Protein AF-A0A7C5RZE5-F1 (afdb_monomer_lite)

pLDDT: mean 77.93, std 23.86, range [26.34, 98.62]

Structure (mmCIF, N/CA/C/O backbone):
data_AF-A0A7C5RZE5-F1
#
_entry.id   AF-A0A7C5RZE5-F1
#
loop_
_atom_site.group_PDB
_atom_site.id
_atom_site.type_symbol
_atom_site.label_atom_id
_atom_site.label_alt_id
_atom_site.label_comp_id
_atom_site.label_asym_id
_atom_site.label_entity_id
_atom_site.label_seq_id
_atom_site.pdbx_PDB_ins_code
_atom_site.Cartn_x
_atom_site.Cartn_y
_atom_site.Cartn_z
_atom_site.occupancy
_atom_site.B_iso_or_equiv
_atom_site.auth_seq_id
_atom_site.auth_comp_id
_atom_site.auth_asym_id
_atom_site.auth_atom_id
_atom_site.pdbx_PDB_model_num
ATOM 1 N N . MET A 1 1 ? -7.191 10.776 -22.676 1.00 37.78 1 MET A N 1
ATOM 2 C CA . MET A 1 1 ? -5.975 11.539 -23.036 1.00 37.78 1 MET A CA 1
ATOM 3 C C . MET A 1 1 ? -5.416 12.148 -21.761 1.00 37.78 1 MET A C 1
ATOM 5 O O . MET A 1 1 ? -6.182 12.740 -21.012 1.00 37.78 1 MET A O 1
ATOM 9 N N . MET A 1 2 ? -4.138 11.907 -21.465 1.00 41.72 2 MET A N 1
ATOM 10 C CA . MET A 1 2 ? -3.468 12.334 -20.233 1.00 41.72 2 MET A CA 1
ATOM 11 C C . MET A 1 2 ? -3.381 13.870 -20.208 1.00 41.72 2 MET A C 1
ATOM 13 O O . MET A 1 2 ? -2.538 14.454 -20.881 1.00 41.72 2 MET A O 1
ATOM 17 N N . GLN A 1 3 ? -4.272 14.540 -19.478 1.00 49.62 3 GLN A N 1
ATOM 18 C CA . GLN A 1 3 ? -4.093 15.951 -19.133 1.00 49.62 3 GLN A CA 1
ATOM 19 C C . GLN A 1 3 ? -3.103 16.015 -17.965 1.00 49.62 3 GLN A C 1
ATOM 21 O O . GLN A 1 3 ? -3.497 16.114 -16.807 1.00 49.62 3 GLN A O 1
ATOM 26 N N . SER A 1 4 ? -1.818 15.831 -18.260 1.00 56.84 4 SER A N 1
ATOM 27 C CA . SER A 1 4 ? -0.734 16.030 -17.298 1.00 56.84 4 SER A CA 1
ATOM 28 C C . SER A 1 4 ? -0.085 17.387 -17.534 1.00 56.84 4 SER A C 1
ATOM 30 O O . SER A 1 4 ? 0.132 17.777 -18.683 1.00 56.84 4 SER A O 1
ATOM 32 N N . VAL A 1 5 ? 0.267 18.074 -16.450 1.00 69.81 5 VAL A N 1
ATOM 33 C CA . VAL A 1 5 ? 1.071 19.301 -16.476 1.00 69.81 5 VAL A CA 1
ATOM 34 C C . VAL A 1 5 ? 2.402 19.010 -17.206 1.00 69.81 5 VAL A C 1
ATOM 36 O O . VAL A 1 5 ? 2.979 17.938 -16.994 1.00 69.81 5 VAL A O 1
ATOM 39 N N . PRO A 1 6 ? 2.904 19.902 -18.085 1.00 74.12 6 PRO A N 1
ATOM 40 C CA . PRO A 1 6 ? 4.117 19.667 -18.885 1.00 74.12 6 PRO A CA 1
ATOM 41 C C . PRO A 1 6 ? 5.363 19.324 -18.052 1.00 74.12 6 PRO A C 1
ATOM 43 O O . PRO A 1 6 ? 6.232 18.587 -18.522 1.00 74.12 6 PRO A O 1
ATOM 46 N N . GLU A 1 7 ? 5.422 19.788 -16.803 1.00 79.19 7 GLU A N 1
ATOM 47 C CA . GLU A 1 7 ? 6.477 19.455 -15.838 1.00 79.19 7 GLU A CA 1
ATOM 48 C C . GLU A 1 7 ? 6.556 17.945 -15.579 1.00 79.19 7 GLU A C 1
ATOM 50 O O . GLU A 1 7 ? 7.616 17.344 -15.727 1.00 79.19 7 GLU A O 1
ATOM 55 N N . VAL A 1 8 ? 5.417 17.308 -15.296 1.00 76.75 8 VAL A N 1
ATOM 56 C CA . VAL A 1 8 ? 5.323 15.869 -14.998 1.00 76.75 8 VAL A CA 1
ATOM 57 C C . VAL A 1 8 ? 5.779 15.047 -16.192 1.00 76.75 8 VAL A C 1
ATOM 59 O O . VAL A 1 8 ? 6.564 14.113 -16.045 1.00 76.75 8 VAL A O 1
ATOM 62 N N . LYS A 1 9 ? 5.319 15.420 -17.391 1.00 79.25 9 LYS A N 1
ATOM 63 C CA . LYS A 1 9 ? 5.705 14.748 -18.633 1.00 79.25 9 LYS A CA 1
ATOM 64 C C . LYS A 1 9 ? 7.219 14.822 -18.847 1.00 79.25 9 LYS A C 1
ATOM 66 O O . LYS A 1 9 ? 7.843 13.802 -19.119 1.00 79.25 9 LYS A O 1
ATOM 71 N N . THR A 1 10 ? 7.803 16.004 -18.662 1.00 81.00 10 THR A N 1
ATOM 72 C CA . THR A 1 10 ? 9.245 16.227 -18.837 1.00 81.00 10 THR A CA 1
ATOM 73 C C . THR A 1 10 ? 10.063 15.412 -17.836 1.00 81.00 10 THR A C 1
ATOM 75 O O . THR A 1 10 ? 11.048 14.776 -18.208 1.00 81.00 10 THR A O 1
ATOM 78 N N . THR A 1 11 ? 9.641 15.374 -16.570 1.00 77.25 11 THR A N 1
ATOM 79 C CA . THR A 1 11 ? 10.319 14.588 -15.533 1.00 77.25 11 THR A CA 1
ATOM 80 C C . THR A 1 11 ? 10.228 13.088 -15.804 1.00 77.25 11 THR A C 1
ATOM 82 O O . THR A 1 11 ? 11.241 12.397 -15.717 1.00 77.25 11 THR A O 1
ATOM 85 N N . VAL A 1 12 ? 9.054 12.583 -16.196 1.00 79.81 12 VAL A N 1
ATOM 86 C CA . VAL A 1 12 ? 8.863 11.167 -16.549 1.00 79.81 12 VAL A CA 1
ATOM 87 C C . VAL A 1 12 ? 9.727 10.778 -17.752 1.00 79.81 12 VAL A C 1
ATOM 89 O O . VAL A 1 12 ? 10.398 9.750 -17.713 1.00 79.81 12 VAL A O 1
ATOM 92 N N . GLU A 1 13 ? 9.786 11.611 -18.794 1.00 76.94 13 GLU A N 1
ATOM 93 C CA . GLU A 1 13 ? 10.660 11.377 -19.953 1.00 76.94 13 GLU A CA 1
ATOM 94 C C . GLU A 1 13 ? 12.148 11.376 -19.576 1.00 76.94 13 GLU A C 1
ATOM 96 O O . GLU A 1 13 ? 12.916 10.561 -20.094 1.00 76.94 13 GLU A O 1
ATOM 101 N N . GLY A 1 14 ? 12.557 12.262 -18.663 1.00 76.00 14 GLY A N 1
ATOM 102 C CA . GLY A 1 14 ? 13.914 12.297 -18.123 1.00 76.00 14 GLY A CA 1
ATOM 103 C C . GLY A 1 14 ? 14.277 11.012 -17.379 1.00 76.00 14 GLY A C 1
ATOM 104 O O . GLY A 1 14 ? 15.349 10.456 -17.615 1.00 76.00 14 GLY A O 1
ATOM 105 N N . ILE A 1 15 ? 13.363 10.501 -16.546 1.00 77.94 15 ILE A N 1
ATOM 106 C CA . ILE A 1 15 ? 13.566 9.246 -15.816 1.00 77.94 15 ILE A CA 1
ATOM 107 C C . ILE A 1 15 ? 13.681 8.085 -16.802 1.00 77.94 15 ILE A C 1
ATOM 109 O O . ILE A 1 15 ? 14.654 7.345 -16.721 1.00 77.94 15 ILE A O 1
ATOM 113 N N . ILE A 1 16 ? 12.772 7.983 -17.783 1.00 76.00 16 ILE A N 1
ATOM 114 C CA . ILE A 1 16 ? 12.748 6.879 -18.758 1.00 76.00 16 ILE A CA 1
ATOM 115 C C . ILE A 1 16 ? 14.036 6.804 -19.589 1.00 76.00 16 ILE A C 1
ATOM 117 O O . ILE A 1 16 ? 14.561 5.716 -19.827 1.00 76.00 16 ILE A O 1
ATOM 121 N N . LYS A 1 17 ? 14.589 7.949 -20.002 1.00 73.62 17 LYS A N 1
ATOM 122 C CA . LYS A 1 17 ? 15.844 7.998 -20.772 1.00 73.62 17 LYS A CA 1
ATOM 123 C C . LYS A 1 17 ? 17.068 7.535 -19.973 1.00 73.62 17 LYS A C 1
ATOM 125 O O . LYS A 1 17 ? 18.040 7.094 -20.580 1.00 73.62 17 LYS A O 1
ATOM 130 N N . GLY A 1 18 ? 17.027 7.630 -18.643 1.00 65.06 18 GLY A N 1
ATOM 131 C CA . GLY A 1 18 ? 18.121 7.244 -17.748 1.00 65.06 18 GLY A CA 1
ATOM 132 C C . GLY A 1 18 ? 18.061 5.803 -17.229 1.00 65.06 18 GLY A C 1
ATOM 133 O O . GLY A 1 18 ? 18.898 5.428 -16.410 1.00 65.06 18 GLY A O 1
ATOM 134 N N . MET A 1 19 ? 17.078 4.999 -17.648 1.00 74.31 19 MET A N 1
ATOM 135 C CA . MET A 1 19 ? 16.822 3.691 -17.033 1.00 74.31 19 MET A CA 1
ATOM 136 C C . MET A 1 19 ? 17.754 2.588 -17.519 1.00 74.31 19 MET A C 1
ATOM 138 O O . MET A 1 19 ? 18.284 2.604 -18.633 1.00 74.31 19 MET A O 1
ATOM 142 N N . LYS A 1 20 ? 17.900 1.567 -16.672 1.00 75.25 20 LYS A N 1
ATOM 143 C CA . LYS A 1 20 ? 18.648 0.358 -17.002 1.00 75.25 20 LYS A CA 1
ATOM 144 C C . LYS A 1 20 ? 17.873 -0.475 -18.024 1.00 75.25 20 LYS A C 1
ATOM 146 O O . LYS A 1 20 ? 16.766 -0.946 -17.760 1.00 75.25 20 LYS A O 1
ATOM 151 N N . ARG A 1 21 ? 18.494 -0.688 -19.185 1.00 77.88 21 ARG A N 1
ATOM 152 C CA . ARG A 1 21 ? 18.097 -1.741 -20.126 1.00 77.88 21 ARG A CA 1
ATOM 153 C C . ARG A 1 21 ? 18.454 -3.087 -19.502 1.00 77.88 21 ARG A C 1
ATOM 155 O O . ARG A 1 21 ? 19.614 -3.300 -19.162 1.00 77.88 21 ARG A O 1
ATOM 162 N N . ILE A 1 22 ? 17.452 -3.939 -19.309 1.00 83.06 22 ILE A N 1
ATOM 163 C CA . ILE A 1 22 ? 17.621 -5.284 -18.751 1.00 83.06 22 ILE A CA 1
ATOM 164 C C . ILE A 1 22 ? 18.170 -6.211 -19.826 1.00 83.06 22 ILE A C 1
ATOM 166 O O . ILE A 1 22 ? 19.114 -6.951 -19.579 1.00 83.06 22 ILE A O 1
ATOM 170 N N . ASP A 1 23 ? 17.568 -6.162 -21.011 1.00 79.50 23 ASP A N 1
ATOM 171 C CA . ASP A 1 23 ? 17.911 -7.062 -22.100 1.00 79.50 23 ASP A CA 1
ATOM 172 C C . ASP A 1 23 ? 17.638 -6.400 -23.449 1.00 79.50 23 ASP A C 1
ATOM 174 O O . ASP A 1 23 ? 16.845 -5.457 -23.569 1.00 79.50 23 ASP A O 1
ATOM 178 N N . THR A 1 24 ? 18.331 -6.862 -24.479 1.00 86.06 24 THR A N 1
ATOM 179 C CA . THR A 1 24 ? 18.081 -6.460 -25.857 1.00 86.06 24 THR A CA 1
ATOM 180 C C . THR A 1 24 ? 18.212 -7.672 -26.761 1.00 86.06 24 THR A C 1
ATOM 182 O O . THR A 1 24 ? 19.295 -8.237 -26.907 1.00 86.06 24 THR A O 1
ATOM 185 N N . LYS A 1 25 ? 17.107 -8.044 -27.402 1.00 90.31 25 LYS A N 1
ATOM 186 C CA . LYS A 1 25 ? 17.026 -9.191 -28.296 1.00 90.31 25 LYS A CA 1
ATOM 187 C C . LYS A 1 25 ? 16.936 -8.714 -29.736 1.00 90.31 25 LYS A C 1
ATOM 189 O O . LYS A 1 25 ? 16.008 -8.002 -30.101 1.00 90.31 25 LYS A O 1
ATOM 194 N N . TYR A 1 26 ? 17.902 -9.131 -30.543 1.00 88.44 26 TYR A N 1
ATOM 195 C CA . TYR A 1 26 ? 17.950 -8.842 -31.972 1.00 88.44 26 TYR A CA 1
ATOM 196 C C . TYR A 1 26 ? 17.412 -10.036 -32.756 1.00 88.44 26 TYR A C 1
ATOM 198 O O . TYR A 1 26 ? 17.738 -11.187 -32.458 1.00 88.44 26 TYR A O 1
ATOM 206 N N . TYR A 1 27 ? 16.597 -9.756 -33.761 1.00 91.44 27 TYR A N 1
ATOM 207 C CA . TYR A 1 27 ? 15.983 -10.742 -34.633 1.00 91.44 27 TYR A CA 1
ATOM 208 C C . TYR A 1 27 ? 16.663 -10.745 -36.006 1.00 91.44 27 TYR A C 1
ATOM 210 O O . TYR A 1 27 ? 17.233 -9.749 -36.454 1.00 91.44 27 TYR A O 1
ATOM 218 N N . SER A 1 28 ? 16.628 -11.894 -36.680 1.00 84.75 28 SER A N 1
ATOM 219 C CA . SER A 1 28 ? 17.290 -12.108 -37.977 1.00 84.75 28 SER A CA 1
ATOM 220 C C . SER A 1 28 ? 16.676 -11.291 -39.119 1.00 84.75 28 SER A C 1
ATOM 222 O O . SER A 1 28 ? 17.316 -11.099 -40.148 1.00 84.75 28 SER A O 1
ATOM 224 N N . ASP A 1 29 ? 15.447 -10.816 -38.935 1.00 91.81 29 ASP A N 1
ATOM 225 C CA . ASP A 1 29 ? 14.717 -9.917 -39.833 1.00 91.81 29 ASP A CA 1
ATOM 226 C C . ASP A 1 29 ? 15.050 -8.429 -39.598 1.00 91.81 29 ASP A C 1
ATOM 228 O O . ASP A 1 29 ? 14.489 -7.556 -40.258 1.00 91.81 29 ASP A O 1
ATOM 232 N N . GLY A 1 30 ? 15.969 -8.131 -38.672 1.00 87.88 30 GLY A N 1
ATOM 233 C CA . GLY A 1 30 ? 16.340 -6.772 -38.286 1.00 87.88 30 GLY A CA 1
ATOM 234 C C . GLY A 1 30 ? 15.459 -6.165 -37.190 1.00 87.88 30 GLY A C 1
ATOM 235 O O . GLY A 1 30 ? 15.695 -5.019 -36.804 1.00 87.88 30 GLY A O 1
ATOM 236 N N . GLY A 1 31 ? 14.477 -6.900 -36.658 1.00 89.25 31 GLY A N 1
ATOM 237 C CA . GLY A 1 31 ? 13.709 -6.480 -35.487 1.00 89.25 31 GLY A CA 1
ATOM 238 C C . GLY A 1 31 ? 14.565 -6.428 -34.217 1.00 89.25 31 GLY A C 1
ATOM 239 O O . GLY A 1 31 ? 15.534 -7.176 -34.073 1.00 89.25 31 GLY A O 1
ATOM 240 N N . VAL A 1 32 ? 14.196 -5.571 -33.261 1.00 87.81 32 VAL A N 1
ATOM 241 C CA . VAL A 1 32 ? 14.869 -5.473 -31.954 1.00 87.81 32 VAL A CA 1
ATOM 242 C C . VAL A 1 32 ? 13.839 -5.294 -30.841 1.00 87.81 32 VAL A C 1
ATOM 244 O O . VAL A 1 32 ? 13.083 -4.325 -30.866 1.00 87.81 32 VAL A O 1
ATOM 247 N N . ASP A 1 33 ? 13.863 -6.172 -29.838 1.00 87.81 33 ASP A N 1
ATOM 248 C CA . ASP A 1 33 ? 13.153 -5.983 -28.570 1.00 87.81 33 ASP A CA 1
ATOM 249 C C . ASP A 1 33 ? 14.112 -5.430 -27.517 1.00 87.81 33 ASP A C 1
ATOM 251 O O . ASP A 1 33 ? 15.194 -5.974 -27.303 1.00 87.81 33 ASP A O 1
ATOM 255 N N . VAL A 1 34 ? 13.703 -4.375 -26.813 1.00 85.75 34 VAL A N 1
ATOM 256 C CA . VAL A 1 34 ? 14.446 -3.815 -25.677 1.00 85.75 34 VAL A CA 1
ATOM 257 C C . VAL A 1 34 ? 13.585 -3.944 -24.428 1.00 85.75 34 VAL A C 1
ATOM 259 O O . VAL A 1 34 ? 12.514 -3.344 -24.345 1.00 85.75 34 VAL A O 1
ATOM 262 N N . ILE A 1 35 ? 14.066 -4.691 -23.437 1.00 84.31 35 ILE A N 1
ATOM 263 C CA . ILE A 1 35 ? 13.413 -4.818 -22.132 1.00 84.31 35 ILE A CA 1
ATOM 264 C C . ILE A 1 35 ? 14.022 -3.776 -21.197 1.00 84.31 35 ILE A C 1
ATOM 266 O O . ILE A 1 35 ? 15.238 -3.733 -21.004 1.00 84.31 35 ILE A O 1
ATOM 270 N N . VAL A 1 36 ? 13.184 -2.930 -20.602 1.00 85.75 36 VAL A N 1
ATOM 271 C CA . VAL A 1 36 ? 13.616 -1.859 -19.696 1.00 85.75 36 VAL A CA 1
ATOM 272 C C . VAL A 1 36 ? 12.924 -2.019 -18.350 1.00 85.75 36 VAL A C 1
ATOM 274 O O . VAL A 1 36 ? 11.728 -2.300 -18.302 1.00 85.75 36 VAL A O 1
ATOM 277 N N . GLN A 1 37 ? 13.669 -1.819 -17.263 1.00 82.81 37 GLN A N 1
ATOM 278 C CA . GLN A 1 37 ? 13.099 -1.745 -15.919 1.00 82.81 37 GLN A CA 1
ATOM 279 C C . GLN A 1 37 ? 12.873 -0.292 -15.526 1.00 82.81 37 GLN A C 1
ATOM 281 O O . GLN A 1 37 ? 13.768 0.536 -15.696 1.00 82.81 37 GLN A O 1
ATOM 286 N N . VAL A 1 38 ? 11.711 -0.005 -14.945 1.00 82.50 38 VAL A N 1
ATOM 287 C CA . VAL A 1 38 ? 11.413 1.290 -14.328 1.00 82.50 38 VAL A CA 1
ATOM 288 C C . VAL A 1 38 ? 11.192 1.070 -12.845 1.00 82.50 38 VAL A C 1
ATOM 290 O O . VAL A 1 38 ? 10.261 0.360 -12.465 1.00 82.50 38 VAL A O 1
ATOM 293 N N . ASP A 1 39 ? 12.002 1.713 -12.015 1.00 82.88 39 ASP A N 1
ATOM 294 C CA . ASP A 1 39 ? 11.733 1.756 -10.585 1.00 82.88 39 ASP A CA 1
ATOM 295 C C . ASP A 1 39 ? 10.682 2.843 -10.330 1.00 82.88 39 ASP A C 1
ATOM 297 O O . ASP A 1 39 ? 10.873 4.019 -10.646 1.00 82.88 39 ASP A O 1
ATOM 301 N N . LEU A 1 40 ? 9.531 2.435 -9.794 1.00 85.50 40 LEU A N 1
ATOM 302 C CA . LEU A 1 40 ? 8.440 3.355 -9.458 1.00 85.50 40 LEU A CA 1
ATOM 303 C C . LEU A 1 40 ? 8.713 4.121 -8.153 1.00 85.50 40 LEU A C 1
ATOM 305 O O . LEU A 1 40 ? 8.012 5.076 -7.839 1.00 85.50 40 LEU A O 1
ATOM 309 N N . GLU A 1 41 ? 9.734 3.728 -7.397 1.00 84.94 41 GLU A N 1
ATOM 310 C CA . GLU A 1 41 ? 10.143 4.372 -6.150 1.00 84.94 41 GLU A CA 1
ATOM 311 C C . GLU A 1 41 ? 10.944 5.672 -6.387 1.00 84.94 41 GLU A C 1
ATOM 313 O O . GLU A 1 41 ? 11.393 5.989 -7.492 1.00 84.94 41 GLU A O 1
ATOM 318 N N . GLY A 1 42 ? 11.111 6.472 -5.332 1.00 86.12 42 GLY A N 1
ATOM 319 C CA . GLY A 1 42 ? 11.971 7.662 -5.338 1.00 86.12 42 GLY A CA 1
ATOM 320 C C . GLY A 1 42 ? 11.517 8.780 -6.290 1.00 86.12 42 GLY A C 1
ATOM 321 O O . GLY A 1 42 ? 10.496 9.437 -6.085 1.00 86.12 42 GLY A O 1
ATOM 322 N N . MET A 1 43 ? 12.302 9.071 -7.334 1.00 81.88 43 MET A N 1
ATOM 323 C CA . MET A 1 43 ? 12.041 10.229 -8.209 1.00 81.88 43 MET A CA 1
ATOM 324 C C . MET A 1 43 ? 10.681 10.145 -8.922 1.00 81.88 43 MET A C 1
ATOM 326 O O . MET A 1 43 ? 9.999 11.164 -9.053 1.00 81.88 43 MET A O 1
ATOM 330 N N . MET A 1 44 ? 10.249 8.944 -9.326 1.00 83.06 44 MET A N 1
ATOM 331 C CA . MET A 1 44 ? 8.915 8.742 -9.907 1.00 83.06 44 MET A CA 1
ATOM 332 C C . MET A 1 44 ? 7.818 9.003 -8.872 1.00 83.06 44 MET A C 1
ATOM 334 O O . MET A 1 44 ? 6.915 9.808 -9.115 1.00 83.06 44 MET A O 1
ATOM 338 N N . ALA A 1 45 ? 7.928 8.384 -7.695 1.00 85.00 45 ALA A N 1
ATOM 339 C CA . ALA A 1 45 ? 6.961 8.531 -6.613 1.00 85.00 45 ALA A CA 1
ATOM 340 C C . ALA A 1 45 ? 6.802 9.982 -6.160 1.00 85.00 45 ALA A C 1
ATOM 342 O O . ALA A 1 45 ? 5.688 10.501 -6.146 1.00 85.00 45 ALA A O 1
ATOM 343 N N . SER A 1 46 ? 7.904 10.668 -5.866 1.00 85.06 46 SER A N 1
ATOM 344 C CA . SER A 1 46 ? 7.882 12.070 -5.437 1.00 85.06 46 SER A CA 1
ATOM 345 C C . SER A 1 46 ? 7.267 13.017 -6.476 1.00 85.06 46 SER A C 1
ATOM 347 O O . SER A 1 46 ? 6.594 13.979 -6.105 1.00 85.06 46 SER A O 1
ATOM 349 N N . THR A 1 47 ? 7.445 12.748 -7.773 1.00 86.44 47 THR A N 1
ATOM 350 C CA . THR A 1 47 ? 6.841 13.555 -8.848 1.00 86.44 47 THR A CA 1
ATOM 351 C C . THR A 1 47 ? 5.331 13.347 -8.913 1.00 86.44 47 THR A C 1
ATOM 353 O O . THR A 1 47 ? 4.573 14.316 -8.951 1.00 86.44 47 THR A O 1
ATOM 356 N N . VAL A 1 48 ? 4.879 12.092 -8.868 1.00 86.88 48 VAL A N 1
ATOM 357 C CA . VAL A 1 48 ? 3.448 11.760 -8.894 1.00 86.88 48 VAL A CA 1
ATOM 358 C C . VAL A 1 48 ? 2.752 12.232 -7.613 1.00 86.88 48 VAL A C 1
ATOM 360 O O . VAL A 1 48 ? 1.661 12.789 -7.685 1.00 86.88 48 VAL A O 1
ATOM 363 N N . ALA A 1 49 ? 3.392 12.086 -6.450 1.00 85.31 49 ALA A N 1
ATOM 364 C CA . ALA A 1 49 ? 2.860 12.514 -5.156 1.00 85.31 49 ALA A CA 1
ATOM 365 C C . ALA A 1 49 ? 2.504 14.005 -5.145 1.00 85.31 49 ALA A C 1
ATOM 367 O O . ALA A 1 49 ? 1.409 14.377 -4.727 1.00 85.31 49 ALA A O 1
ATOM 368 N N . LYS A 1 50 ? 3.398 14.860 -5.662 1.00 86.50 50 LYS A N 1
ATOM 369 C CA . LYS A 1 50 ? 3.167 16.311 -5.756 1.00 86.50 50 LYS A CA 1
ATOM 370 C C . LYS A 1 50 ? 1.910 16.644 -6.555 1.00 86.50 50 LYS A C 1
ATOM 372 O O . LYS A 1 50 ? 1.176 17.551 -6.183 1.00 86.50 50 LYS A O 1
ATOM 377 N N . GLU A 1 51 ? 1.653 15.917 -7.635 1.00 84.00 51 GLU A N 1
ATOM 378 C CA . GLU A 1 51 ? 0.453 16.117 -8.449 1.00 84.00 51 GLU A CA 1
ATOM 379 C C . GLU A 1 51 ? -0.810 15.591 -7.772 1.00 84.00 51 GLU A C 1
ATOM 381 O O . GLU A 1 51 ? -1.855 16.234 -7.852 1.00 84.00 51 GLU A O 1
ATOM 386 N N . VAL A 1 52 ? -0.725 14.455 -7.074 1.00 82.69 52 VAL A N 1
ATOM 387 C CA . VAL A 1 52 ? -1.860 13.901 -6.323 1.00 82.69 52 VAL A CA 1
ATOM 388 C C . VAL A 1 52 ? -2.317 14.877 -5.238 1.00 82.69 52 VAL A C 1
ATOM 390 O O . VAL A 1 52 ? -3.508 15.168 -5.175 1.00 82.69 52 VAL A O 1
ATOM 393 N N . VAL A 1 53 ? -1.389 15.460 -4.470 1.00 83.38 53 VAL A N 1
ATOM 394 C CA . VAL A 1 53 ? -1.718 16.462 -3.436 1.00 83.38 53 VAL A CA 1
ATOM 395 C C . VAL A 1 53 ? -2.329 17.729 -4.047 1.00 83.38 53 VAL A C 1
ATOM 397 O O . VAL A 1 53 ? -3.282 18.274 -3.502 1.00 83.38 53 VAL A O 1
ATOM 400 N N . LYS A 1 54 ? -1.843 18.193 -5.207 1.00 78.31 54 LYS A N 1
ATOM 401 C CA . LYS A 1 54 ? -2.428 19.358 -5.904 1.00 78.31 54 LYS A CA 1
ATOM 402 C C . LYS A 1 54 ? -3.840 19.092 -6.440 1.00 78.31 54 LYS A C 1
ATOM 404 O O . LYS A 1 54 ? -4.629 20.025 -6.558 1.00 78.31 54 LYS A O 1
ATOM 409 N N . LYS A 1 55 ? -4.133 17.849 -6.835 1.00 68.94 55 LYS A N 1
ATOM 410 C CA . LYS A 1 55 ? -5.401 17.451 -7.464 1.00 68.94 55 LYS A CA 1
ATOM 411 C C . LYS A 1 55 ? -6.444 16.954 -6.458 1.00 68.94 55 LYS A C 1
ATOM 413 O O . LYS A 1 55 ? -7.616 16.863 -6.823 1.00 68.94 55 LYS A O 1
ATOM 418 N N . ALA A 1 56 ? -6.049 16.633 -5.226 1.00 64.69 56 ALA A N 1
ATOM 419 C CA . ALA A 1 56 ? -6.976 16.295 -4.154 1.00 64.69 56 ALA A CA 1
ATOM 420 C C . ALA A 1 56 ? -7.975 17.455 -3.965 1.00 64.69 56 ALA A C 1
ATOM 422 O O . ALA A 1 56 ? -7.552 18.584 -3.699 1.00 64.69 56 ALA A O 1
ATOM 423 N N . PRO A 1 57 ? -9.291 17.231 -4.143 1.00 45.50 57 PRO A N 1
ATOM 424 C CA . PRO A 1 57 ? -10.276 18.265 -3.885 1.00 45.50 57 PRO A CA 1
ATOM 425 C C . PRO A 1 57 ? -10.157 18.710 -2.430 1.00 45.50 57 PRO A C 1
ATOM 427 O O . PRO A 1 57 ? -10.258 17.895 -1.514 1.00 45.50 57 PRO A O 1
ATOM 430 N N . ALA A 1 58 ? -9.968 20.009 -2.219 1.00 47.12 58 ALA A N 1
ATOM 431 C CA . ALA A 1 58 ? -10.181 20.640 -0.927 1.00 47.12 58 ALA A CA 1
ATOM 432 C C . ALA A 1 58 ? -11.686 20.605 -0.596 1.00 47.12 58 ALA A C 1
ATOM 434 O O . ALA A 1 58 ? -12.385 21.612 -0.694 1.00 47.12 58 ALA A O 1
ATOM 435 N N . GLU A 1 59 ? -12.221 19.438 -0.242 1.00 49.47 59 GLU A N 1
ATOM 436 C CA . GLU A 1 59 ? -13.564 19.325 0.321 1.00 49.47 59 GLU A CA 1
ATOM 437 C C . GLU A 1 59 ? -13.520 19.712 1.805 1.00 49.47 59 GLU A C 1
ATOM 439 O O . GLU A 1 59 ? -13.134 18.944 2.680 1.00 49.47 59 GLU A O 1
ATOM 444 N N . LYS A 1 60 ? -13.861 20.986 2.031 1.00 35.91 60 LYS A N 1
ATOM 445 C CA . LYS A 1 60 ? -14.492 21.582 3.218 1.00 35.91 60 LYS A CA 1
ATOM 446 C C . LYS A 1 60 ? -14.243 20.883 4.564 1.00 35.91 60 LYS A C 1
ATOM 448 O O . LYS A 1 60 ? -15.002 20.019 4.995 1.00 35.91 60 LYS A O 1
ATOM 453 N N . LYS A 1 61 ? -13.329 21.467 5.347 1.00 39.97 61 LYS A N 1
ATOM 454 C CA . LYS A 1 61 ? -13.590 21.665 6.781 1.00 39.97 61 LYS A CA 1
ATOM 455 C C . LYS A 1 61 ? -14.778 22.623 6.924 1.00 39.97 61 LYS A C 1
ATOM 457 O O . LYS A 1 61 ? -14.594 23.826 7.064 1.00 39.97 61 LYS A O 1
ATOM 462 N N . GLU A 1 62 ? -15.994 22.100 6.865 1.00 39.19 62 GLU A N 1
ATOM 463 C CA . GLU A 1 62 ? -17.072 22.680 7.659 1.00 39.19 62 GLU A CA 1
ATOM 464 C C . GLU A 1 62 ? -16.948 22.047 9.045 1.00 39.19 62 GLU A C 1
ATOM 466 O O . GLU A 1 62 ? -17.439 20.953 9.302 1.00 39.19 62 GLU A O 1
ATOM 471 N N . GLU A 1 63 ? -16.202 22.718 9.923 1.00 48.81 63 GLU A N 1
ATOM 472 C CA . GLU A 1 63 ? -16.532 22.720 11.346 1.00 48.81 63 GLU A CA 1
ATOM 473 C C . GLU A 1 63 ? -17.883 23.434 11.475 1.00 48.81 63 GLU A C 1
ATOM 475 O O . GLU A 1 63 ? -17.956 24.629 11.174 1.00 48.81 63 GLU A O 1
ATOM 480 N N . PRO A 1 64 ? -18.963 22.789 11.944 1.00 40.84 64 PRO A N 1
ATOM 481 C CA . PRO A 1 64 ? -20.032 23.537 12.561 1.00 40.84 64 PRO A CA 1
ATOM 482 C C . PRO A 1 64 ? -19.490 24.049 13.888 1.00 40.84 64 PRO A C 1
ATOM 484 O O . PRO A 1 64 ? -19.099 23.287 14.776 1.00 40.84 64 PRO A O 1
ATOM 487 N N . ALA A 1 65 ? -19.437 25.372 13.948 1.00 41.53 65 ALA A N 1
ATOM 488 C CA . ALA A 1 65 ? -19.070 26.175 15.085 1.00 41.53 65 ALA A CA 1
ATOM 489 C C . ALA A 1 65 ? -19.646 25.651 16.407 1.00 41.53 65 ALA A C 1
ATOM 491 O O . ALA A 1 65 ? -20.770 25.155 16.502 1.00 41.53 65 ALA A O 1
ATOM 492 N N . ALA A 1 66 ? -18.844 25.853 17.445 1.00 36.88 66 ALA A N 1
ATOM 493 C CA . ALA A 1 66 ? -19.248 25.803 18.830 1.00 36.88 66 ALA A CA 1
ATOM 494 C C . ALA A 1 66 ? -20.608 26.483 19.063 1.00 36.88 66 ALA A C 1
ATOM 496 O O . ALA A 1 66 ? -20.786 27.662 18.766 1.00 36.88 66 ALA A O 1
ATOM 497 N N . VAL A 1 67 ? -21.518 25.761 19.713 1.00 33.84 67 VAL A N 1
ATOM 498 C CA . VAL A 1 67 ? -22.561 26.368 20.538 1.00 33.84 67 VAL A CA 1
ATOM 499 C C . VAL A 1 67 ? -22.385 25.819 21.950 1.00 33.84 67 VAL A C 1
ATOM 501 O O . VAL A 1 67 ? -22.541 24.628 22.208 1.00 33.84 67 VAL A O 1
ATOM 504 N N . LYS A 1 68 ? -22.018 26.705 22.870 1.00 32.16 68 LYS A N 1
ATOM 505 C CA . LYS A 1 68 ? -22.245 26.578 24.313 1.00 32.16 68 LYS A CA 1
ATOM 506 C C . LYS A 1 68 ? -22.879 27.901 24.765 1.00 32.16 68 LYS A C 1
ATOM 508 O O . LYS A 1 68 ? -22.620 28.916 24.125 1.00 32.16 68 LYS A O 1
ATOM 513 N N . PRO A 1 69 ? -23.468 27.956 25.960 1.00 35.97 69 PRO A N 1
ATOM 514 C CA . PRO A 1 69 ? -24.599 27.168 26.436 1.00 35.97 69 PRO A CA 1
ATOM 515 C C . PRO A 1 69 ? -25.722 28.126 26.879 1.00 35.97 69 PRO A C 1
ATOM 517 O O . PRO A 1 69 ? -25.428 29.223 27.335 1.00 35.97 69 PRO A O 1
ATOM 520 N N . ASP A 1 70 ? -26.985 27.703 26.853 1.00 33.06 70 ASP A N 1
ATOM 521 C CA . ASP A 1 70 ? -27.990 28.381 27.673 1.00 33.06 70 ASP A CA 1
ATOM 522 C C . ASP A 1 70 ? -28.827 27.390 28.475 1.00 33.06 70 ASP A C 1
ATOM 524 O O . ASP A 1 70 ? -29.334 26.372 28.003 1.00 33.06 70 ASP A O 1
ATOM 528 N N . THR A 1 71 ? -28.845 27.709 29.757 1.00 26.34 71 THR A N 1
ATOM 529 C CA . THR A 1 71 ? -29.448 27.063 30.911 1.00 26.34 71 THR A CA 1
ATOM 530 C C . THR A 1 71 ? -30.968 27.243 30.962 1.00 26.34 71 THR A C 1
ATOM 532 O O . THR A 1 71 ? -31.467 28.343 30.761 1.00 26.34 71 THR A O 1
ATOM 535 N N . ASN A 1 72 ? -31.671 26.197 31.414 1.00 28.53 72 ASN A N 1
ATOM 536 C CA . ASN A 1 72 ? -32.445 26.160 32.676 1.00 28.53 72 ASN A CA 1
ATOM 537 C C . ASN A 1 72 ? -33.874 25.557 32.577 1.00 28.53 72 ASN A C 1
ATOM 539 O O . ASN A 1 72 ? -34.818 26.202 32.143 1.00 28.53 72 ASN A O 1
ATOM 543 N N . VAL A 1 73 ? -33.984 24.316 33.075 1.00 29.62 73 VAL A N 1
ATOM 544 C CA . VAL A 1 73 ? -34.963 23.742 34.036 1.00 29.62 73 VAL A CA 1
ATOM 545 C C . VAL A 1 73 ? -36.472 24.045 33.925 1.00 29.62 73 VAL A C 1
ATOM 547 O O . VAL A 1 73 ? -36.917 25.140 34.253 1.00 29.62 73 VAL A O 1
ATOM 550 N N . LYS A 1 74 ? -37.263 22.966 33.751 1.00 30.09 74 LYS A N 1
ATOM 551 C CA . LYS A 1 74 ? -38.415 22.545 34.606 1.00 30.09 74 LYS A CA 1
ATOM 552 C C . LYS A 1 74 ? -38.919 21.167 34.124 1.00 30.09 74 LYS A C 1
ATOM 554 O O . LYS A 1 74 ? -39.259 21.041 32.959 1.00 30.09 74 LYS A O 1
ATOM 559 N N . LYS A 1 75 ? -38.735 20.042 34.830 1.00 27.94 75 LYS A N 1
ATOM 560 C CA . LYS A 1 75 ? -39.433 19.506 36.025 1.00 27.94 75 LYS A CA 1
ATOM 561 C C . LYS A 1 75 ? -40.962 19.442 35.875 1.00 27.94 75 LYS A C 1
ATOM 563 O O . LYS A 1 75 ? -41.595 20.476 36.032 1.00 27.94 75 LYS A O 1
ATOM 568 N N . GLU A 1 76 ? -41.497 18.234 35.650 1.00 28.55 76 GLU A N 1
ATOM 569 C CA . GLU A 1 76 ? -42.565 17.576 36.445 1.00 28.55 76 GLU A CA 1
ATOM 570 C C . GLU A 1 76 ? -43.044 16.256 35.788 1.00 28.55 76 GLU A C 1
ATOM 572 O O . GLU A 1 76 ? -43.712 16.249 34.763 1.00 28.55 76 GLU A O 1
ATOM 577 N N . GLU A 1 77 ? -42.694 15.127 36.412 1.00 32.88 77 GLU A N 1
ATOM 578 C CA . GLU A 1 77 ? -43.587 13.969 36.622 1.00 32.88 77 GLU A CA 1
ATOM 579 C C . GLU A 1 77 ? -44.346 14.232 37.948 1.00 32.88 77 GLU A C 1
ATOM 581 O O . GLU A 1 77 ? -43.804 15.005 38.753 1.00 32.88 77 GLU A O 1
ATOM 586 N N . PRO A 1 78 ? -45.511 13.619 38.284 1.00 39.31 78 PRO A N 1
ATOM 587 C CA . PRO A 1 78 ? -45.838 12.191 38.093 1.00 39.31 78 PRO A CA 1
ATOM 588 C C . PRO A 1 78 ? -47.353 11.957 37.774 1.00 39.31 78 PRO A C 1
ATOM 590 O O . PRO A 1 78 ? -48.063 12.912 37.502 1.00 39.31 78 PRO A O 1
ATOM 593 N N . LYS A 1 79 ? -47.997 10.779 37.755 1.00 31.23 79 LYS A N 1
ATOM 594 C CA . LYS A 1 79 ? -47.860 9.523 38.510 1.00 31.23 79 LYS A CA 1
ATOM 595 C C . LYS A 1 79 ? -48.895 8.505 37.964 1.00 31.23 79 LYS A C 1
ATOM 597 O O . LYS A 1 79 ? -50.006 8.936 37.689 1.00 31.23 79 LYS A O 1
ATOM 602 N N . LYS A 1 80 ? -48.536 7.205 37.999 1.00 30.66 80 LYS A N 1
ATOM 603 C CA . LYS A 1 80 ? -49.339 6.014 38.416 1.00 30.66 80 LYS A CA 1
ATOM 604 C C . LYS A 1 80 ? -50.677 5.710 37.704 1.00 30.66 80 LYS A C 1
ATOM 606 O O . LYS A 1 80 ? -51.398 6.602 37.312 1.00 30.66 80 LYS A O 1
ATOM 611 N N . GLU A 1 81 ? -51.118 4.467 37.528 1.00 35.12 81 GLU A N 1
ATOM 612 C CA . GLU A 1 81 ? -50.963 3.227 38.309 1.00 35.12 81 GLU A CA 1
ATOM 613 C C . GLU A 1 81 ? -51.333 2.053 37.367 1.00 35.12 81 GLU A C 1
ATOM 615 O O . GLU A 1 81 ? -52.249 2.194 36.566 1.00 35.12 81 GLU A O 1
ATOM 620 N N . GLU A 1 82 ? -50.481 1.025 37.243 1.00 37.62 82 GLU A N 1
ATOM 621 C CA . GLU A 1 82 ? -50.690 -0.361 37.740 1.00 37.62 82 GLU A CA 1
ATOM 622 C C . GLU A 1 82 ? -51.823 -1.143 37.023 1.00 37.62 82 GLU A C 1
ATOM 624 O O . GLU A 1 82 ? -52.910 -0.637 36.808 1.00 37.62 82 GLU A O 1
ATO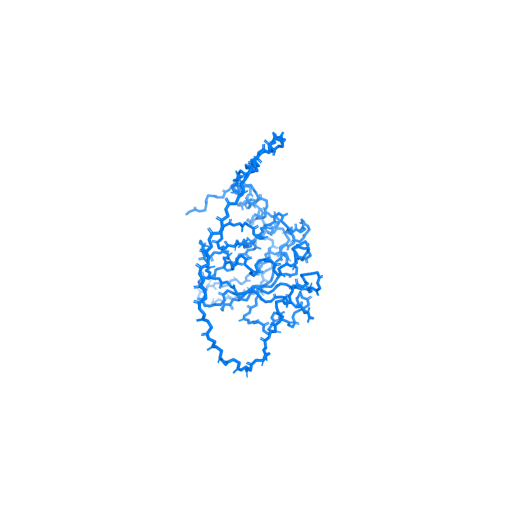M 629 N N . LYS A 1 83 ? -51.679 -2.422 36.646 1.00 36.22 83 LYS A N 1
ATOM 630 C CA . LYS A 1 83 ? -51.165 -3.529 37.462 1.00 36.22 83 LYS A CA 1
ATOM 631 C C . LYS A 1 83 ? -51.018 -4.819 36.617 1.00 36.22 83 LYS A C 1
ATOM 633 O O . LYS A 1 83 ? -51.919 -5.115 35.845 1.00 36.22 83 LYS A O 1
ATOM 638 N N . LYS A 1 84 ? -49.892 -5.526 36.842 1.00 33.38 84 LYS A N 1
ATOM 639 C CA . LYS A 1 84 ? -49.634 -6.988 37.035 1.00 33.38 84 LYS A CA 1
ATOM 640 C C . LYS A 1 84 ? -50.444 -8.033 36.238 1.00 33.38 84 LYS A C 1
ATOM 642 O O . LYS A 1 84 ? -51.616 -7.852 35.978 1.00 33.38 84 LYS A O 1
ATOM 647 N N . GLU A 1 85 ? -49.909 -9.204 35.886 1.00 38.28 85 GLU A N 1
ATOM 648 C CA . GLU A 1 85 ? -49.120 -10.166 36.690 1.00 38.28 85 GLU A CA 1
ATOM 649 C C . GLU A 1 85 ? -48.535 -11.218 35.704 1.00 38.28 85 GLU A C 1
ATOM 651 O O . GLU A 1 85 ? -49.232 -11.603 34.772 1.00 38.28 85 GLU A O 1
ATOM 656 N N . GLU A 1 86 ? -47.212 -11.458 35.667 1.00 42.25 86 GLU A N 1
ATOM 657 C CA . GLU A 1 86 ? -46.482 -12.639 36.219 1.00 42.25 86 GLU A CA 1
ATOM 658 C C . GLU A 1 86 ? -46.871 -14.000 35.579 1.00 42.25 86 GLU A C 1
ATOM 660 O O . GLU A 1 86 ? -48.043 -14.269 35.384 1.00 42.25 86 GLU A O 1
ATOM 665 N N . LYS A 1 87 ? -46.010 -14.976 35.238 1.00 37.81 87 LYS A N 1
ATOM 666 C CA . LYS A 1 87 ? -44.692 -15.455 35.724 1.00 37.81 87 LYS A CA 1
ATOM 667 C C . LYS A 1 87 ? -44.210 -16.536 34.708 1.00 37.81 87 LYS A C 1
ATOM 669 O O . LYS A 1 87 ? -45.034 -17.302 34.228 1.00 37.81 87 LYS A O 1
ATOM 674 N N . LYS A 1 88 ? -42.952 -16.547 34.239 1.00 35.25 88 LYS A N 1
ATOM 675 C CA . LYS A 1 88 ? -41.756 -17.248 34.786 1.00 35.25 88 LYS A CA 1
ATOM 676 C C . LYS A 1 88 ? -41.606 -18.727 34.381 1.00 35.25 88 LYS A C 1
ATOM 678 O O . LYS A 1 88 ? -42.372 -19.532 34.882 1.00 35.25 88 LYS A O 1
ATOM 683 N N . VAL A 1 89 ? -40.523 -19.041 33.644 1.00 41.25 89 VAL A N 1
ATOM 684 C CA . VAL A 1 89 ? -39.432 -20.020 33.954 1.00 41.25 89 VAL A CA 1
ATOM 685 C C . VAL A 1 89 ? -38.218 -19.608 33.068 1.00 41.25 89 VAL A C 1
ATOM 687 O O . VAL A 1 89 ? -38.372 -19.546 31.855 1.00 41.25 89 VAL A O 1
ATOM 690 N N . GLU A 1 90 ? -37.143 -18.960 33.555 1.00 37.16 90 GLU A N 1
ATOM 691 C CA . GLU A 1 90 ? -35.841 -19.524 34.028 1.00 37.16 90 GLU A CA 1
ATOM 692 C C . GLU A 1 90 ? -35.362 -20.795 33.277 1.00 37.16 90 GLU A C 1
ATOM 694 O O . GLU A 1 90 ? -36.154 -21.682 33.019 1.00 37.16 90 GLU A O 1
ATOM 699 N N . ALA A 1 91 ? -34.099 -21.074 32.940 1.00 34.50 91 ALA A N 1
ATOM 700 C CA 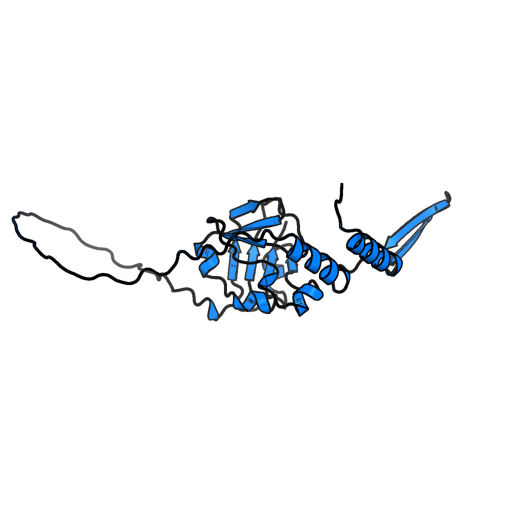. ALA A 1 91 ? -32.816 -20.376 32.929 1.00 34.50 91 ALA A CA 1
ATOM 701 C C . ALA A 1 91 ? -31.797 -21.288 32.194 1.00 34.50 91 ALA A C 1
ATOM 703 O O . ALA A 1 91 ? -31.747 -22.486 32.466 1.00 34.50 91 ALA A O 1
ATOM 704 N N . LYS A 1 92 ? -30.950 -20.725 31.320 1.00 35.97 92 LYS A N 1
ATOM 705 C CA . LYS A 1 92 ? -29.600 -21.229 30.963 1.00 35.97 92 LYS A CA 1
ATOM 706 C C . LYS A 1 92 ? -28.868 -20.096 30.223 1.00 35.97 92 LYS A C 1
ATOM 708 O O . LYS A 1 92 ? -29.090 -19.884 29.041 1.00 35.97 92 LYS A O 1
ATOM 713 N N . LYS A 1 93 ? -28.387 -19.083 30.943 1.00 30.84 93 LYS A N 1
ATOM 714 C CA . LYS A 1 93 ? -27.052 -18.953 31.555 1.00 30.84 93 LYS A CA 1
ATOM 715 C C . LYS A 1 93 ? -25.912 -19.036 30.527 1.00 30.84 93 LYS A C 1
ATOM 717 O O . LYS A 1 93 ? -25.602 -20.107 30.030 1.00 30.84 93 LYS A O 1
ATOM 722 N N . GLU A 1 94 ? -25.315 -17.858 30.331 1.00 38.22 94 GLU A N 1
ATOM 723 C CA . GLU A 1 94 ? -23.920 -17.598 29.954 1.00 38.22 94 GLU A CA 1
ATOM 724 C C . GLU A 1 94 ? -23.449 -18.042 28.565 1.00 38.22 94 GLU A C 1
ATOM 726 O O . GLU A 1 94 ? -22.954 -19.140 28.385 1.00 38.22 94 GLU A O 1
ATOM 731 N N . GLU A 1 95 ? -23.450 -17.087 27.631 1.00 39.41 95 GLU A N 1
ATOM 732 C CA . GLU A 1 95 ? -22.219 -16.680 26.937 1.00 39.41 95 GLU A CA 1
ATOM 733 C C . GLU A 1 95 ? -22.336 -15.202 26.527 1.00 39.41 95 GLU A C 1
ATOM 735 O O . GLU A 1 95 ? -22.544 -14.818 25.380 1.00 39.41 95 GLU A O 1
ATOM 740 N N . LYS A 1 96 ? -22.207 -14.332 27.533 1.00 44.28 96 LYS A N 1
ATOM 741 C CA . LYS A 1 96 ? -21.767 -12.953 27.335 1.00 44.28 96 LYS A CA 1
ATOM 742 C C . LYS A 1 96 ? -20.266 -13.023 27.056 1.00 44.28 96 LYS A C 1
ATOM 744 O O . LYS A 1 96 ? -19.474 -13.003 27.994 1.00 44.28 96 LYS A O 1
ATOM 749 N N . LYS A 1 97 ? -19.878 -13.160 25.788 1.00 38.72 97 LYS A N 1
ATOM 750 C CA . LYS A 1 97 ? -18.470 -13.124 25.380 1.00 38.72 97 LYS A CA 1
ATOM 751 C C . LYS A 1 97 ? -18.167 -11.785 24.722 1.00 38.72 97 LYS A C 1
ATOM 753 O O . LYS A 1 97 ? -18.386 -11.587 23.537 1.00 38.72 97 LYS A O 1
ATOM 758 N N . GLU A 1 98 ? -17.739 -10.873 25.590 1.00 40.41 98 GLU A N 1
ATOM 759 C CA . GLU A 1 98 ? -16.796 -9.788 25.321 1.00 40.41 98 GLU A CA 1
ATOM 760 C C . GLU A 1 98 ? -16.929 -9.080 23.966 1.00 40.41 98 GLU A C 1
ATOM 762 O O . GLU A 1 98 ? -16.227 -9.383 23.002 1.00 40.41 98 GLU A O 1
ATOM 767 N N . GLU A 1 99 ? -17.673 -7.975 23.962 1.00 44.03 99 GLU A N 1
ATOM 768 C CA . GLU A 1 99 ? -17.245 -6.795 23.212 1.00 44.03 99 GLU A CA 1
ATOM 769 C C . GLU A 1 99 ? -15.930 -6.302 23.832 1.00 44.03 99 GLU A C 1
ATOM 771 O O . GLU A 1 99 ? -15.879 -5.383 24.653 1.00 44.03 99 GLU A O 1
ATOM 776 N N . LYS A 1 100 ? -14.837 -6.988 23.494 1.00 37.62 100 LYS A N 1
ATOM 777 C CA . LYS A 1 100 ? -13.493 -6.523 23.794 1.00 37.62 100 LYS A CA 1
ATOM 778 C C . LYS A 1 100 ? -13.308 -5.246 22.990 1.00 37.62 100 LYS A C 1
ATOM 780 O O . LYS A 1 100 ? -13.216 -5.282 21.765 1.00 37.62 100 LYS A O 1
ATOM 785 N N . LYS A 1 101 ? -13.271 -4.118 23.698 1.00 41.16 101 LYS A N 1
ATOM 786 C CA . LYS A 1 101 ? -12.679 -2.860 23.246 1.00 41.16 101 LYS A CA 1
ATOM 787 C C . LYS A 1 101 ? -11.342 -3.209 22.590 1.00 41.16 101 LYS A C 1
ATOM 789 O O . LYS A 1 101 ? -10.380 -3.514 23.286 1.00 41.16 101 LYS A O 1
ATOM 794 N N . VAL A 1 102 ? -11.330 -3.280 21.260 1.00 47.00 102 VAL A N 1
ATOM 795 C CA . VAL A 1 102 ? -10.145 -3.650 20.489 1.00 47.00 102 VAL A CA 1
ATOM 796 C C . VAL A 1 102 ? -9.117 -2.567 20.768 1.00 47.00 102 VAL A C 1
ATOM 798 O O . VAL A 1 102 ? -9.300 -1.414 20.380 1.00 47.00 102 VAL A O 1
ATOM 801 N N . GLU A 1 103 ? -8.082 -2.927 21.515 1.00 54.00 103 GLU A N 1
ATOM 802 C CA . GLU A 1 103 ? -6.917 -2.089 21.745 1.00 54.00 103 GLU A CA 1
ATOM 803 C C . GLU A 1 103 ? -6.217 -1.903 20.398 1.00 54.00 103 GLU A C 1
ATOM 805 O O . GLU A 1 103 ? -5.382 -2.696 19.973 1.00 54.00 103 GLU A O 1
ATOM 810 N N . SER A 1 104 ? -6.613 -0.850 19.686 1.00 58.69 104 SER A N 1
ATOM 811 C CA . SER A 1 104 ? -5.973 -0.409 18.451 1.00 58.69 104 SER A CA 1
ATOM 812 C C . SER A 1 104 ? -4.492 -0.081 18.671 1.00 58.69 104 SER A C 1
ATOM 814 O O . SER A 1 104 ? -3.710 -0.181 17.738 1.00 58.69 104 SER A O 1
ATOM 816 N N . ALA A 1 105 ? -4.070 0.236 19.898 1.00 64.06 105 ALA A N 1
ATOM 817 C CA . ALA A 1 105 ? -2.701 0.649 20.215 1.00 64.06 105 ALA A CA 1
ATOM 818 C C . ALA A 1 105 ? -1.621 -0.427 1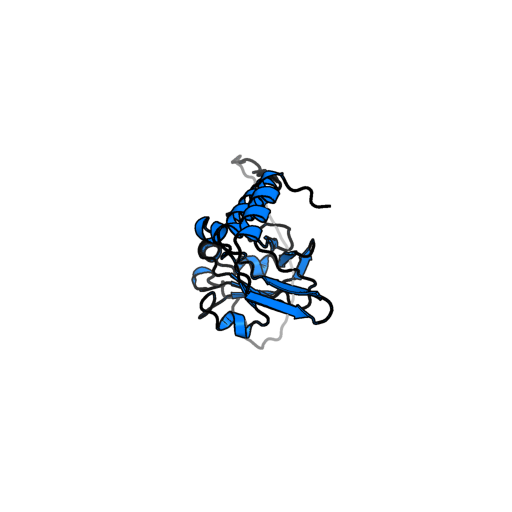9.963 1.00 64.06 105 ALA A C 1
ATOM 820 O O . ALA A 1 105 ? -0.466 -0.086 19.737 1.00 64.06 105 ALA A O 1
ATOM 821 N N . ASP A 1 106 ? -2.000 -1.703 19.937 1.00 85.19 106 ASP A N 1
ATOM 822 C CA . ASP A 1 106 ? -1.076 -2.841 20.023 1.00 85.19 106 ASP A CA 1
ATOM 823 C C . ASP A 1 106 ? -0.713 -3.494 18.677 1.00 85.19 106 ASP A C 1
ATOM 825 O O . ASP A 1 106 ? 0.012 -4.490 18.611 1.00 85.19 106 ASP A O 1
ATOM 829 N N . THR A 1 107 ? -1.287 -2.979 17.595 1.00 90.94 107 THR A N 1
ATOM 830 C CA . THR A 1 107 ? -1.175 -3.577 16.263 1.00 90.94 107 THR A CA 1
ATOM 831 C C . THR A 1 107 ? 0.133 -3.149 15.591 1.00 90.94 107 THR A C 1
ATOM 833 O O . THR A 1 107 ? 0.496 -1.975 15.642 1.00 90.94 107 THR A O 1
ATOM 836 N N . THR A 1 108 ? 0.822 -4.072 14.914 1.00 93.50 108 THR A N 1
ATOM 837 C CA . THR A 1 108 ? 2.114 -3.813 14.239 1.00 93.50 108 THR A CA 1
ATOM 838 C C . THR A 1 108 ? 1.985 -3.435 12.763 1.00 93.50 108 THR A C 1
ATOM 840 O O . THR A 1 108 ? 2.929 -2.914 12.168 1.00 93.50 108 THR A O 1
ATOM 843 N N . GLY A 1 109 ? 0.820 -3.681 12.161 1.00 96.88 109 GLY A N 1
ATOM 844 C CA . GLY A 1 109 ? 0.558 -3.408 10.753 1.00 96.88 109 GLY A CA 1
ATOM 845 C C . GLY A 1 109 ? -0.918 -3.492 10.383 1.00 96.88 109 GLY A C 1
ATOM 846 O O . GLY A 1 109 ? -1.758 -3.953 11.151 1.00 96.88 109 GLY A O 1
ATOM 847 N N . ILE A 1 110 ? -1.245 -3.037 9.183 1.00 98.25 110 ILE A N 1
ATOM 848 C CA . ILE A 1 110 ? -2.602 -3.032 8.642 1.00 98.25 110 ILE A CA 1
ATOM 849 C C . ILE A 1 110 ? -2.584 -3.855 7.363 1.00 98.25 110 ILE A C 1
ATOM 851 O O . ILE A 1 110 ? -1.806 -3.570 6.456 1.00 98.25 110 ILE A O 1
ATOM 855 N N . ILE A 1 111 ? -3.449 -4.857 7.279 1.00 98.56 111 ILE A N 1
ATOM 856 C CA . ILE A 1 111 ? -3.699 -5.613 6.056 1.00 98.56 111 ILE A CA 1
ATOM 857 C C . ILE A 1 111 ? -5.091 -5.239 5.567 1.00 98.56 111 ILE A C 1
ATOM 859 O O . ILE A 1 111 ? -6.074 -5.451 6.273 1.00 98.56 111 ILE A O 1
ATOM 863 N N . ILE A 1 112 ? -5.174 -4.699 4.356 1.00 98.56 112 ILE A N 1
ATOM 864 C CA . ILE A 1 112 ? -6.434 -4.414 3.676 1.00 98.56 112 ILE A CA 1
ATOM 865 C C . ILE A 1 112 ? -6.638 -5.466 2.593 1.00 98.56 112 ILE A C 1
ATOM 867 O O . ILE A 1 112 ? -5.876 -5.532 1.630 1.00 98.56 112 ILE A O 1
ATOM 871 N N . ASN A 1 113 ? -7.657 -6.299 2.746 1.00 98.38 113 ASN A N 1
ATOM 872 C CA . ASN A 1 113 ? -8.002 -7.315 1.767 1.00 98.38 113 ASN A CA 1
ATOM 873 C C . ASN A 1 113 ? -9.029 -6.764 0.772 1.00 98.38 113 ASN A C 1
ATOM 875 O O . ASN A 1 113 ? -10.162 -6.467 1.153 1.00 98.38 113 ASN A O 1
ATOM 879 N N . VAL A 1 114 ? -8.628 -6.640 -0.495 1.00 98.38 114 VAL A N 1
ATOM 880 C CA . VAL A 1 114 ? -9.492 -6.205 -1.605 1.00 98.38 114 VAL A CA 1
ATOM 881 C C . VAL A 1 114 ? -9.786 -7.331 -2.598 1.00 98.38 114 VAL A C 1
ATOM 883 O O . VAL A 1 114 ? -10.375 -7.070 -3.643 1.00 98.38 114 VAL A O 1
ATOM 886 N N . LYS A 1 115 ? -9.412 -8.581 -2.296 1.00 96.19 115 LYS A N 1
ATOM 887 C CA . LYS A 1 115 ? -9.678 -9.721 -3.185 1.00 96.19 115 LYS A CA 1
ATOM 888 C C . LYS A 1 115 ? -11.163 -9.854 -3.506 1.00 96.19 115 LYS A C 1
ATOM 890 O O . LYS A 1 115 ? -12.019 -9.550 -2.670 1.00 96.19 115 LYS A O 1
ATOM 895 N N . GLY A 1 116 ? -11.465 -10.296 -4.721 1.00 95.19 116 GLY A N 1
ATOM 896 C CA . GLY A 1 116 ? -12.834 -10.393 -5.227 1.00 95.19 116 GLY A CA 1
ATOM 897 C C . GLY A 1 116 ? -13.451 -9.047 -5.619 1.00 95.19 116 GLY A C 1
ATOM 898 O O . GLY A 1 116 ? -14.608 -9.008 -6.033 1.00 95.19 116 GLY A O 1
ATOM 899 N N . HIS A 1 117 ? -12.694 -7.951 -5.527 1.00 95.69 117 HIS A N 1
ATOM 900 C CA . HIS A 1 117 ? -13.082 -6.642 -6.037 1.00 95.69 117 HIS A CA 1
ATOM 901 C C . HIS A 1 117 ? -12.200 -6.279 -7.232 1.00 95.69 117 HIS A C 1
ATOM 903 O O . HIS A 1 117 ? -11.017 -6.605 -7.264 1.00 95.69 117 HIS A O 1
ATOM 909 N N . SER A 1 118 ? -12.740 -5.541 -8.205 1.00 92.56 118 SER A N 1
ATOM 910 C CA . SER A 1 118 ? -11.978 -5.046 -9.365 1.00 92.56 118 SER A CA 1
ATOM 911 C C . SER A 1 118 ? -11.061 -3.869 -8.999 1.00 92.56 118 SER A C 1
ATOM 913 O O . SER A 1 118 ? -11.203 -2.761 -9.523 1.00 92.56 118 SER A O 1
ATOM 915 N N . TYR A 1 119 ? -10.144 -4.103 -8.063 1.00 97.00 119 TYR A N 1
ATOM 916 C CA . TYR A 1 119 ? -9.164 -3.137 -7.596 1.00 97.00 119 TYR A CA 1
ATOM 917 C C . TYR A 1 119 ? -7.962 -3.065 -8.543 1.00 97.00 119 TYR A C 1
ATOM 919 O O . TYR A 1 119 ? -7.354 -4.076 -8.884 1.00 97.00 119 TYR A O 1
ATOM 927 N N . GLN A 1 120 ? -7.591 -1.853 -8.940 1.00 95.94 120 GLN A N 1
ATOM 928 C CA . GLN A 1 120 ? -6.372 -1.555 -9.674 1.00 95.94 120 GLN A CA 1
ATOM 929 C C . GLN A 1 120 ? -5.329 -0.989 -8.704 1.00 95.94 120 GLN A C 1
ATOM 931 O O . GLN A 1 120 ? -5.557 0.079 -8.127 1.00 95.94 120 GLN A O 1
ATOM 936 N N . PRO A 1 121 ? -4.178 -1.663 -8.533 1.00 95.06 121 PRO A N 1
ATOM 937 C CA . PRO A 1 121 ? -3.072 -1.138 -7.747 1.00 95.06 121 PRO A CA 1
ATOM 938 C C . PRO A 1 121 ? -2.620 0.237 -8.234 1.00 95.06 121 PRO A C 1
ATOM 940 O O . PRO A 1 121 ? -2.407 0.466 -9.424 1.00 95.06 121 PRO A O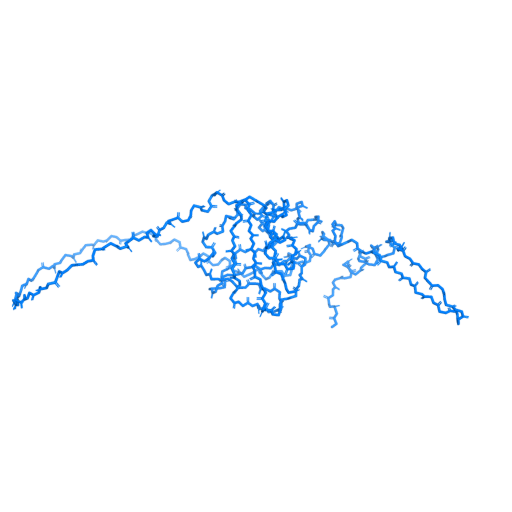 1
ATOM 943 N N . VAL A 1 122 ? -2.446 1.147 -7.281 1.00 94.69 122 VAL A N 1
ATOM 944 C CA . VAL A 1 122 ? -1.957 2.512 -7.498 1.00 94.69 122 VAL A CA 1
ATOM 945 C C . VAL A 1 122 ? -0.856 2.839 -6.493 1.00 94.69 122 VAL A C 1
ATOM 947 O O . VAL A 1 122 ? -0.777 2.229 -5.428 1.00 94.69 122 VAL A O 1
ATOM 950 N N . MET A 1 123 ? -0.004 3.815 -6.799 1.00 91.31 123 MET A N 1
ATOM 951 C CA . MET A 1 123 ? 1.087 4.202 -5.892 1.00 91.31 123 MET A CA 1
ATOM 952 C C . MET A 1 123 ? 0.578 4.801 -4.576 1.00 91.31 123 MET A C 1
ATOM 954 O O . MET A 1 123 ? 1.138 4.549 -3.513 1.00 91.31 123 MET A O 1
ATOM 958 N N . PHE A 1 124 ? -0.507 5.572 -4.653 1.00 92.75 124 PHE A N 1
ATOM 959 C CA . PHE A 1 124 ? -1.059 6.326 -3.531 1.00 92.75 124 PHE A CA 1
ATOM 960 C C . PHE A 1 124 ? -2.546 5.992 -3.370 1.00 92.75 124 PHE A C 1
ATOM 962 O O . PHE A 1 124 ? -3.401 6.716 -3.883 1.00 92.75 124 PHE A O 1
ATOM 969 N N . PRO A 1 125 ? -2.873 4.851 -2.738 1.00 95.19 125 PRO A N 1
ATOM 970 C CA . PRO A 1 125 ? -4.257 4.439 -2.552 1.00 95.19 125 PRO A CA 1
ATOM 971 C C . PRO A 1 125 ? -4.972 5.334 -1.539 1.00 95.19 125 PRO A C 1
ATOM 973 O O . PRO A 1 125 ? -4.360 5.868 -0.612 1.00 95.19 125 PRO A O 1
ATOM 976 N N . ARG A 1 126 ? -6.293 5.436 -1.686 1.00 97.19 126 ARG A N 1
ATOM 977 C CA . ARG A 1 126 ? -7.179 6.074 -0.707 1.00 97.19 126 ARG A CA 1
ATOM 978 C C . ARG A 1 126 ? -8.077 5.027 -0.072 1.00 97.19 126 ARG A C 1
ATOM 980 O O . ARG A 1 126 ? -8.590 4.151 -0.768 1.00 97.19 126 ARG A O 1
ATOM 987 N N . ILE A 1 127 ? -8.278 5.141 1.237 1.00 98.25 127 ILE A N 1
ATOM 988 C CA . ILE A 1 127 ? -9.180 4.282 2.004 1.00 98.25 127 ILE A CA 1
ATOM 989 C C . ILE A 1 127 ? -10.222 5.170 2.668 1.00 98.25 127 ILE A C 1
ATOM 991 O O . ILE A 1 127 ? -9.884 6.097 3.408 1.00 98.25 127 ILE A O 1
ATOM 995 N N . LEU A 1 128 ? -11.486 4.866 2.424 1.00 98.19 128 LEU A N 1
ATOM 996 C CA . LEU A 1 128 ? -12.643 5.543 2.994 1.00 98.19 128 LEU A CA 1
ATOM 997 C C . LEU A 1 128 ? -13.475 4.527 3.770 1.00 98.19 128 LEU A C 1
ATOM 999 O O . LEU A 1 128 ? -13.403 3.327 3.501 1.00 98.19 128 LEU A O 1
ATOM 1003 N N . ASP A 1 129 ? -14.274 4.993 4.719 1.00 98.12 129 ASP A N 1
ATOM 1004 C CA . ASP A 1 129 ? -15.328 4.161 5.283 1.00 98.12 129 ASP A CA 1
ATOM 1005 C C . ASP A 1 129 ? -16.622 4.229 4.448 1.00 98.12 129 ASP A C 1
ATOM 1007 O O . ASP A 1 129 ? -16.754 5.009 3.502 1.00 98.12 129 ASP A O 1
ATOM 1011 N N . ASP A 1 130 ? -17.597 3.401 4.810 1.00 96.94 130 ASP A N 1
ATOM 1012 C CA . ASP A 1 130 ? -18.933 3.321 4.212 1.00 96.94 130 ASP A CA 1
ATOM 1013 C C . ASP A 1 130 ? -19.792 4.582 4.420 1.00 96.94 130 ASP A C 1
ATOM 1015 O O . ASP A 1 130 ? -20.854 4.713 3.811 1.00 96.94 130 ASP A O 1
ATOM 1019 N N . LYS A 1 131 ? -19.314 5.549 5.211 1.00 97.19 131 LYS A N 1
ATOM 1020 C CA . LYS A 1 131 ? -19.900 6.887 5.379 1.00 97.19 131 LYS A CA 1
ATOM 1021 C C . LYS A 1 131 ? -19.158 7.959 4.579 1.00 97.19 131 LYS A C 1
ATOM 1023 O O . LYS A 1 131 ? -19.460 9.139 4.733 1.00 97.19 131 LYS A O 1
ATOM 1028 N N . ASN A 1 132 ? -18.221 7.563 3.717 1.00 94.44 132 ASN A N 1
ATOM 1029 C CA . ASN A 1 132 ? -17.321 8.439 2.962 1.00 94.44 132 ASN A CA 1
ATOM 1030 C C . ASN A 1 132 ? -16.348 9.260 3.823 1.00 94.44 132 ASN A C 1
ATOM 1032 O O . ASN A 1 132 ? -15.738 10.200 3.315 1.00 94.44 132 ASN A O 1
ATOM 1036 N N . ASN A 1 133 ? -16.137 8.902 5.090 1.00 96.31 133 ASN A N 1
ATOM 1037 C CA . ASN A 1 133 ? -15.064 9.504 5.868 1.00 96.31 133 ASN A CA 1
ATOM 1038 C C . ASN A 1 133 ? -13.730 8.960 5.379 1.00 96.31 133 ASN A C 1
ATOM 1040 O O . ASN A 1 133 ? -13.531 7.749 5.255 1.00 96.31 133 ASN A O 1
ATOM 1044 N N . GLU A 1 134 ? -12.777 9.854 5.154 1.00 96.56 134 GLU A N 1
ATOM 1045 C CA . GLU A 1 134 ? -11.447 9.438 4.754 1.00 96.56 134 GLU A CA 1
ATOM 1046 C C . GLU A 1 134 ? -10.683 8.828 5.929 1.00 96.56 134 GLU A C 1
ATOM 1048 O O . GLU A 1 134 ? -10.343 9.491 6.915 1.00 96.56 134 GLU A O 1
ATOM 1053 N N . ILE A 1 135 ? -10.340 7.553 5.787 1.00 97.94 135 ILE A N 1
ATOM 1054 C CA . ILE A 1 135 ? -9.556 6.805 6.762 1.00 97.94 135 ILE A CA 1
ATOM 1055 C C . ILE A 1 135 ? -8.073 6.981 6.467 1.00 97.94 135 ILE A C 1
ATOM 1057 O O . ILE A 1 135 ? -7.330 7.404 7.352 1.00 97.94 135 ILE A O 1
ATOM 1061 N N . PHE A 1 136 ? -7.665 6.792 5.214 1.00 97.38 136 PHE A N 1
ATOM 1062 C CA . PHE A 1 136 ? -6.284 6.930 4.765 1.00 97.38 136 PHE A CA 1
ATOM 1063 C C . PHE A 1 136 ? -6.197 7.657 3.416 1.00 97.38 136 PHE A C 1
ATOM 1065 O O . PHE A 1 136 ? -6.958 7.360 2.495 1.00 97.38 136 PHE A O 1
ATOM 1072 N N . ALA A 1 137 ? -5.236 8.568 3.314 1.00 94.75 137 ALA A N 1
ATOM 1073 C CA . ALA A 1 137 ? -4.795 9.222 2.090 1.00 94.75 137 ALA A CA 1
ATOM 1074 C C . ALA A 1 137 ? -3.323 9.619 2.245 1.00 94.75 137 ALA A C 1
ATOM 1076 O O . ALA A 1 137 ? -2.724 9.423 3.308 1.00 94.75 137 ALA A O 1
ATOM 1077 N N . LEU A 1 138 ? -2.747 10.151 1.172 1.00 92.19 138 LEU A N 1
ATOM 1078 C CA . LEU A 1 138 ? -1.316 10.389 1.050 1.00 92.19 138 LEU A CA 1
ATOM 1079 C C . LEU A 1 138 ? -0.755 11.273 2.171 1.00 92.19 138 LEU A C 1
ATOM 1081 O O . LEU A 1 138 ? 0.321 11.010 2.698 1.00 92.19 138 LEU A O 1
ATOM 1085 N N . GLU A 1 139 ? -1.528 12.269 2.582 1.00 93.44 139 GLU A N 1
ATOM 1086 C CA . GLU A 1 139 ? -1.201 13.288 3.577 1.00 93.44 139 GLU A CA 1
ATOM 1087 C C . GLU A 1 139 ? -1.099 12.723 5.002 1.00 93.44 139 GLU A C 1
ATOM 1089 O O . GLU A 1 139 ? -0.581 13.383 5.901 1.00 93.44 139 GLU A O 1
ATOM 1094 N N . LYS A 1 140 ? -1.605 11.505 5.230 1.00 94.50 140 LYS A N 1
ATOM 1095 C CA . LYS A 1 140 ? -1.521 10.806 6.522 1.00 94.50 140 LYS A CA 1
ATOM 1096 C C . LYS A 1 140 ? -0.251 9.966 6.661 1.00 94.50 140 LYS A C 1
ATOM 1098 O O . LYS A 1 140 ? 0.010 9.456 7.752 1.00 94.50 140 LYS A O 1
ATOM 1103 N N . ALA A 1 141 ? 0.508 9.791 5.581 1.00 94.94 141 ALA A N 1
ATOM 1104 C CA . ALA A 1 141 ? 1.795 9.112 5.593 1.00 94.94 141 ALA A CA 1
ATOM 1105 C C . ALA A 1 141 ? 2.944 10.102 5.822 1.00 94.94 141 ALA A C 1
ATOM 1107 O O . ALA A 1 141 ? 2.812 11.299 5.573 1.00 94.94 141 ALA A O 1
ATOM 1108 N N . ASP A 1 142 ? 4.088 9.600 6.289 1.00 95.38 142 ASP A N 1
ATOM 1109 C CA . ASP A 1 142 ? 5.289 10.425 6.393 1.00 95.38 142 ASP A CA 1
ATOM 1110 C C . ASP A 1 142 ? 5.807 10.817 5.002 1.00 95.38 142 ASP A C 1
ATOM 1112 O O . ASP A 1 142 ? 5.884 9.989 4.089 1.00 95.38 142 ASP A O 1
ATOM 1116 N N . GLN A 1 143 ? 6.196 12.084 4.845 1.00 93.62 143 GLN A N 1
ATOM 1117 C CA . GLN A 1 143 ? 6.599 12.639 3.555 1.00 93.62 143 GLN A CA 1
ATOM 1118 C C . GLN A 1 143 ? 7.815 11.920 2.948 1.00 93.62 143 GLN A C 1
ATOM 1120 O O . GLN A 1 143 ? 7.916 11.840 1.722 1.00 93.62 143 GLN A O 1
ATOM 1125 N N . SER A 1 144 ? 8.728 11.378 3.762 1.00 94.00 144 SER A N 1
ATOM 1126 C CA . SER A 1 144 ? 9.865 10.595 3.262 1.00 94.00 144 SER A CA 1
ATOM 1127 C C . SER A 1 144 ? 9.393 9.310 2.582 1.00 94.00 144 SER A C 1
ATOM 1129 O O . SER A 1 144 ? 9.765 9.050 1.440 1.00 94.00 144 SER A O 1
ATOM 1131 N N . LEU A 1 145 ? 8.462 8.579 3.202 1.00 93.25 145 LEU A N 1
ATOM 1132 C CA . LEU A 1 145 ? 7.861 7.373 2.626 1.00 93.25 145 LEU A CA 1
ATOM 1133 C C . LEU A 1 145 ? 7.054 7.677 1.366 1.00 93.25 145 LEU A C 1
ATOM 1135 O O . LEU A 1 145 ? 7.081 6.894 0.415 1.00 93.25 145 LEU A O 1
ATOM 1139 N N . VAL A 1 146 ? 6.351 8.810 1.349 1.00 93.31 146 VAL A N 1
ATOM 1140 C CA . VAL A 1 146 ? 5.640 9.305 0.165 1.00 93.31 146 VAL A CA 1
ATOM 1141 C C . VAL A 1 146 ? 6.610 9.550 -0.985 1.00 93.31 146 VAL A C 1
ATOM 1143 O O . VAL A 1 146 ? 6.394 9.052 -2.089 1.00 93.31 146 VAL A O 1
ATOM 1146 N N . ASN A 1 147 ? 7.700 10.269 -0.719 1.00 91.06 147 ASN A N 1
ATOM 1147 C CA . ASN A 1 147 ? 8.719 10.569 -1.718 1.00 91.06 147 ASN A CA 1
ATOM 1148 C C . ASN A 1 147 ? 9.438 9.308 -2.201 1.00 91.06 147 ASN A C 1
ATOM 1150 O O . ASN A 1 147 ? 9.832 9.247 -3.359 1.00 91.06 147 ASN A O 1
ATOM 1154 N N . GLU A 1 148 ? 9.591 8.302 -1.345 1.00 89.81 148 GLU A N 1
ATOM 1155 C CA . GLU A 1 148 ? 10.167 7.012 -1.717 1.00 89.81 148 GLU A CA 1
ATOM 1156 C C . GLU A 1 148 ? 9.172 6.088 -2.430 1.00 89.81 148 GLU A C 1
ATOM 1158 O O . GLU A 1 148 ? 9.602 5.126 -3.051 1.00 89.81 148 GLU A O 1
ATOM 1163 N N . GLY A 1 149 ? 7.863 6.355 -2.392 1.00 88.19 149 GLY A N 1
ATOM 1164 C CA . GLY A 1 149 ? 6.847 5.443 -2.934 1.00 88.19 149 GLY A CA 1
ATOM 1165 C C . GLY A 1 149 ? 6.606 4.208 -2.062 1.00 88.19 149 GLY A C 1
ATOM 1166 O O . GLY A 1 149 ? 6.009 3.236 -2.513 1.00 88.19 149 GLY A O 1
ATOM 1167 N N . LYS A 1 150 ? 7.032 4.245 -0.795 1.00 91.62 150 LYS A N 1
ATOM 1168 C CA . LYS A 1 150 ? 7.003 3.111 0.143 1.00 91.62 150 LYS A CA 1
ATOM 1169 C C . LYS A 1 150 ? 5.840 3.171 1.123 1.00 91.62 150 LYS A C 1
ATOM 1171 O O . LYS A 1 150 ? 5.904 2.582 2.201 1.00 91.62 150 LYS A O 1
ATOM 1176 N N . VAL A 1 151 ? 4.760 3.852 0.764 1.00 94.06 151 VAL A N 1
ATOM 1177 C CA . VAL A 1 151 ? 3.594 4.055 1.635 1.00 94.06 151 VAL A CA 1
ATOM 1178 C C . VAL A 1 151 ? 2.818 2.756 1.869 1.00 94.06 151 VAL A C 1
ATOM 1180 O O . VAL A 1 151 ? 2.447 2.450 3.001 1.00 94.06 151 VAL A O 1
ATOM 1183 N N . VAL A 1 152 ? 2.637 1.953 0.819 1.00 96.25 152 VAL A N 1
ATOM 1184 C CA . VAL A 1 152 ? 1.954 0.652 0.869 1.00 96.25 152 VAL A CA 1
ATOM 1185 C C . VAL A 1 152 ? 2.775 -0.418 0.150 1.00 96.25 152 VAL A C 1
ATOM 1187 O O . VAL A 1 152 ? 3.668 -0.106 -0.636 1.00 96.25 152 VAL A O 1
ATOM 1190 N N . SER A 1 153 ? 2.455 -1.691 0.377 1.00 95.94 153 SER A N 1
ATOM 1191 C CA . SER A 1 153 ? 2.928 -2.789 -0.477 1.00 95.94 153 SER A CA 1
ATOM 1192 C C . SER A 1 153 ? 1.792 -3.738 -0.834 1.00 95.94 153 SER A C 1
ATOM 1194 O O . SER A 1 153 ? 0.884 -3.952 -0.030 1.00 95.94 153 SER A O 1
ATOM 1196 N N . TYR A 1 154 ? 1.855 -4.302 -2.037 1.00 97.25 154 TYR A N 1
ATOM 1197 C CA . TYR A 1 154 ? 0.839 -5.198 -2.580 1.00 97.25 154 TYR A CA 1
ATOM 1198 C C . TYR A 1 154 ? 1.260 -6.663 -2.451 1.00 97.25 154 TYR A C 1
ATOM 1200 O O . TYR A 1 154 ? 2.423 -6.995 -2.668 1.00 97.25 154 TYR A O 1
ATOM 1208 N N . TYR A 1 155 ? 0.310 -7.536 -2.115 1.00 98.06 155 TYR A N 1
ATOM 1209 C CA . TYR A 1 155 ? 0.532 -8.971 -1.922 1.00 98.06 155 TYR A CA 1
ATOM 1210 C C . TYR A 1 155 ? -0.584 -9.783 -2.582 1.00 98.06 155 TYR A C 1
ATOM 1212 O O . TYR A 1 155 ? -1.738 -9.373 -2.569 1.00 98.06 155 TYR A O 1
ATOM 1220 N N . LEU A 1 156 ? -0.267 -10.971 -3.101 1.00 95.62 156 LEU A N 1
ATOM 1221 C CA . LEU A 1 156 ? -1.248 -11.847 -3.769 1.00 95.62 156 LEU A CA 1
ATOM 1222 C C . LEU A 1 156 ? -2.192 -12.578 -2.795 1.00 95.62 156 LEU A C 1
ATOM 1224 O O . LEU A 1 156 ? -3.235 -13.117 -3.174 1.00 95.62 156 LEU A O 1
ATOM 1228 N N . ASN A 1 157 ? -1.799 -12.681 -1.525 1.00 96.06 157 ASN A N 1
ATOM 1229 C CA . ASN A 1 157 ? -2.596 -13.323 -0.487 1.00 96.06 157 ASN A CA 1
ATOM 1230 C C . ASN A 1 157 ? -2.223 -12.817 0.913 1.00 96.06 157 ASN A C 1
ATOM 1232 O O . ASN A 1 157 ? -1.149 -12.25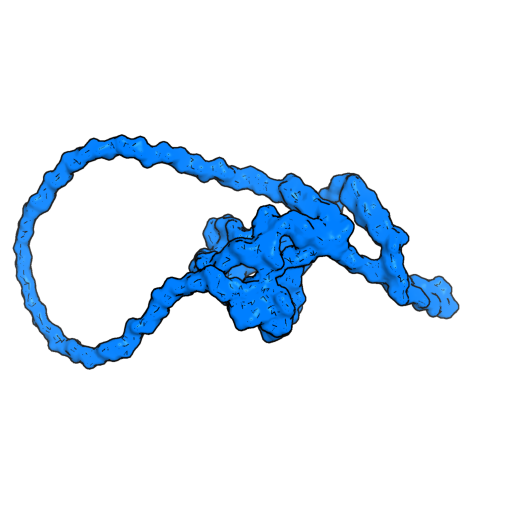6 1.139 1.00 96.06 157 ASN A O 1
ATOM 1236 N N . GLU A 1 158 ? -3.128 -13.049 1.862 1.00 96.38 158 GLU A N 1
ATOM 1237 C CA . GLU A 1 158 ? -2.996 -12.608 3.250 1.00 96.38 158 GLU A CA 1
ATOM 1238 C C . GLU A 1 158 ? -1.797 -13.242 3.967 1.00 96.38 158 GLU A C 1
ATOM 1240 O O . GLU A 1 158 ? -1.119 -12.563 4.734 1.00 96.38 158 GLU A O 1
ATOM 1245 N N . ASN A 1 159 ? -1.482 -14.512 3.690 1.00 96.44 159 ASN A N 1
ATOM 1246 C CA . ASN A 1 159 ? -0.340 -15.189 4.311 1.00 96.44 159 ASN A CA 1
ATOM 1247 C C . ASN A 1 159 ? 0.991 -14.545 3.901 1.00 96.44 159 ASN A C 1
ATOM 1249 O O . ASN A 1 159 ? 1.847 -14.309 4.751 1.00 96.44 159 ASN A O 1
ATOM 1253 N N . ALA A 1 160 ? 1.154 -14.204 2.620 1.00 97.00 160 ALA A N 1
ATOM 1254 C CA . ALA A 1 160 ? 2.326 -13.482 2.134 1.00 97.00 160 ALA A CA 1
ATOM 1255 C C . ALA A 1 160 ? 2.458 -12.108 2.810 1.00 97.00 160 ALA A C 1
ATOM 1257 O O . ALA A 1 160 ? 3.549 -11.742 3.242 1.00 97.00 160 ALA A O 1
ATOM 1258 N N . ALA A 1 161 ? 1.345 -11.383 2.972 1.00 97.38 161 ALA A N 1
ATOM 1259 C CA . ALA A 1 161 ? 1.340 -10.109 3.686 1.00 97.38 161 ALA A CA 1
ATOM 1260 C C . ALA A 1 161 ? 1.753 -10.277 5.159 1.00 97.38 161 ALA A C 1
ATOM 1262 O O . ALA A 1 161 ? 2.661 -9.587 5.620 1.00 97.38 161 ALA A O 1
ATOM 1263 N N . LYS A 1 162 ? 1.151 -11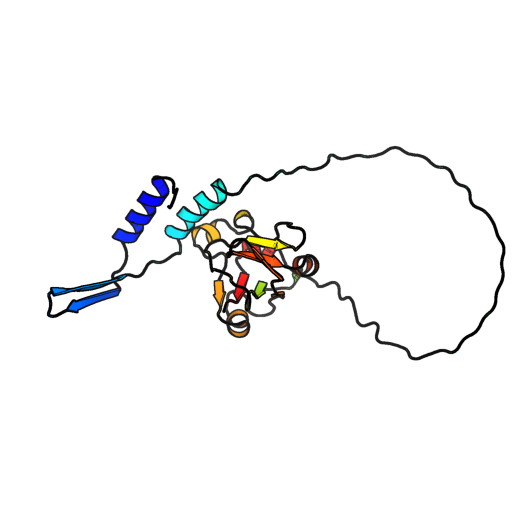.227 5.887 1.00 96.62 162 LYS A N 1
ATOM 1264 C CA . LYS A 1 162 ? 1.441 -11.494 7.311 1.00 96.62 162 LYS A CA 1
ATOM 1265 C C . LYS A 1 162 ? 2.888 -11.901 7.585 1.00 96.62 162 LYS A C 1
ATOM 1267 O O . LYS A 1 162 ? 3.384 -11.638 8.672 1.00 96.62 162 LYS A O 1
ATOM 1272 N N . ASN A 1 163 ? 3.560 -12.517 6.617 1.00 96.19 163 ASN A N 1
ATOM 1273 C CA . ASN A 1 163 ? 4.961 -12.920 6.744 1.00 96.19 163 ASN A CA 1
ATOM 1274 C C . ASN A 1 163 ? 5.953 -11.827 6.313 1.00 96.19 163 ASN A C 1
ATOM 1276 O O . ASN A 1 163 ? 7.161 -12.025 6.413 1.00 96.19 163 ASN A O 1
ATOM 1280 N N . SER A 1 164 ? 5.472 -10.681 5.826 1.00 96.56 164 SER A N 1
ATOM 1281 C CA . SER A 1 164 ? 6.337 -9.589 5.380 1.00 96.56 164 SER A CA 1
ATOM 1282 C C . SER A 1 164 ? 6.883 -8.762 6.546 1.00 96.56 164 SER A C 1
ATOM 1284 O O . SER A 1 164 ? 6.164 -8.454 7.495 1.00 96.56 164 SER A O 1
ATOM 1286 N N . ASP A 1 165 ? 8.115 -8.260 6.425 1.00 95.06 165 ASP A N 1
ATOM 1287 C CA . ASP A 1 165 ? 8.696 -7.310 7.394 1.00 95.06 165 ASP A CA 1
ATOM 1288 C C . ASP A 1 165 ? 7.882 -6.015 7.550 1.00 95.06 165 ASP A C 1
ATOM 1290 O O . ASP A 1 165 ? 8.024 -5.273 8.531 1.00 95.06 165 ASP A O 1
ATOM 1294 N N . ARG A 1 166 ? 7.000 -5.733 6.585 1.00 95.25 166 ARG A N 1
ATOM 1295 C CA . ARG A 1 166 ? 6.117 -4.577 6.631 1.00 95.25 166 ARG A CA 1
ATOM 1296 C C . ARG A 1 166 ? 5.022 -4.734 7.676 1.00 95.25 166 ARG A C 1
ATOM 1298 O O . ARG A 1 166 ? 4.774 -3.765 8.371 1.00 95.25 166 ARG A O 1
ATOM 1305 N N . VAL A 1 167 ? 4.362 -5.883 7.791 1.00 96.50 167 VAL A N 1
ATOM 1306 C CA . VAL A 1 167 ? 3.181 -6.024 8.672 1.00 96.50 167 VAL A CA 1
ATOM 1307 C C . VAL A 1 167 ? 3.187 -7.288 9.536 1.00 96.50 167 VAL A C 1
ATOM 1309 O O . VAL A 1 167 ? 2.145 -7.649 10.077 1.00 96.50 167 VAL A O 1
ATOM 1312 N N . LYS A 1 168 ? 4.330 -7.970 9.676 1.00 91.38 168 LYS A N 1
ATOM 1313 C CA . LYS A 1 168 ? 4.474 -9.149 10.545 1.00 91.38 168 LYS A CA 1
ATOM 1314 C C . LYS A 1 168 ? 4.129 -8.877 12.013 1.00 91.38 168 LYS A C 1
ATOM 1316 O O . LYS A 1 168 ? 3.953 -7.735 12.431 1.00 91.38 168 LYS A O 1
ATOM 1321 N N . ASP A 1 169 ? 4.048 -9.961 12.782 1.00 93.44 169 ASP A N 1
ATOM 1322 C CA . ASP A 1 169 ? 3.745 -10.045 14.218 1.00 93.44 169 ASP A CA 1
ATOM 1323 C C . ASP A 1 169 ? 2.247 -9.997 14.558 1.00 93.44 169 ASP A C 1
ATOM 1325 O O . ASP A 1 169 ? 1.636 -11.037 14.805 1.00 93.44 169 ASP A O 1
ATOM 1329 N N . ARG A 1 170 ? 1.633 -8.810 14.592 1.00 95.19 170 ARG A N 1
ATOM 1330 C CA . ARG A 1 170 ? 0.233 -8.609 15.005 1.00 95.19 170 ARG A CA 1
ATOM 1331 C C . ARG A 1 170 ? -0.485 -7.609 14.088 1.00 95.19 170 ARG A C 1
ATOM 1333 O O . ARG A 1 170 ? -0.870 -6.538 14.562 1.00 95.19 170 ARG A O 1
ATOM 1340 N N . PRO A 1 171 ? -0.679 -7.908 12.789 1.00 97.12 171 PRO A N 1
ATOM 1341 C CA . PRO A 1 171 ? -1.444 -7.029 11.920 1.00 97.12 171 PRO A CA 1
ATOM 1342 C C . PRO A 1 171 ? -2.948 -7.110 12.190 1.00 97.12 171 PRO A C 1
ATOM 1344 O O . PRO A 1 171 ? -3.490 -8.179 12.485 1.00 97.12 171 PRO A O 1
ATOM 1347 N N . VAL A 1 172 ? -3.646 -5.993 11.991 1.00 97.56 172 VAL A N 1
ATOM 1348 C CA . VAL A 1 172 ? -5.106 -5.978 11.887 1.00 97.56 172 VAL A CA 1
ATOM 1349 C C . VAL A 1 172 ? -5.489 -6.249 10.437 1.00 97.56 172 VAL A C 1
ATOM 1351 O O . VAL A 1 172 ? -5.007 -5.577 9.527 1.00 97.56 172 VAL A O 1
ATOM 1354 N N . VAL A 1 173 ? -6.343 -7.247 10.215 1.00 97.75 173 VAL A N 1
ATOM 1355 C CA . VAL A 1 173 ? -6.881 -7.560 8.887 1.00 97.75 173 VAL A CA 1
ATOM 1356 C C . VAL A 1 173 ? -8.253 -6.916 8.751 1.00 97.75 173 VAL A C 1
ATOM 1358 O O . VAL A 1 173 ? -9.146 -7.190 9.555 1.00 97.75 173 VAL A O 1
ATOM 1361 N N . ILE A 1 174 ? -8.409 -6.073 7.735 1.00 98.38 174 ILE A N 1
ATOM 1362 C CA . ILE A 1 174 ? -9.650 -5.392 7.378 1.00 98.38 174 ILE A CA 1
ATOM 1363 C C . ILE A 1 174 ? -10.043 -5.804 5.962 1.00 98.38 174 ILE A C 1
ATOM 1365 O O . ILE A 1 174 ? -9.237 -5.712 5.037 1.00 98.38 174 ILE A O 1
ATOM 1369 N N . ASN A 1 175 ? -11.290 -6.232 5.781 1.00 98.31 175 ASN A N 1
ATOM 1370 C CA . ASN A 1 175 ? -11.821 -6.559 4.461 1.00 98.31 175 ASN A CA 1
ATOM 1371 C C . ASN A 1 175 ? -12.494 -5.331 3.842 1.00 98.31 175 ASN A C 1
ATOM 1373 O O . ASN A 1 175 ? -13.226 -4.604 4.517 1.00 98.31 175 ASN A O 1
ATOM 1377 N N . ALA A 1 176 ? -12.268 -5.116 2.550 1.00 98.25 176 ALA A N 1
ATOM 1378 C CA . ALA A 1 176 ? -13.009 -4.126 1.788 1.00 98.25 176 ALA A CA 1
ATOM 1379 C C . ALA A 1 176 ? -14.466 -4.565 1.589 1.00 98.25 176 ALA A C 1
ATOM 1381 O O . ALA A 1 176 ? -14.771 -5.750 1.454 1.00 98.25 176 ALA A O 1
ATOM 1382 N N . VAL A 1 177 ? -15.359 -3.579 1.578 1.00 98.12 177 VAL A N 1
ATOM 1383 C CA . VAL A 1 177 ? -16.783 -3.727 1.252 1.00 98.12 177 VAL A CA 1
ATOM 1384 C C . VAL A 1 177 ? -17.020 -3.453 -0.228 1.00 98.12 177 VAL A C 1
ATOM 1386 O O . VAL A 1 177 ? -17.886 -4.065 -0.846 1.00 98.12 177 VAL A O 1
ATOM 1389 N N . SER A 1 178 ? -16.297 -2.483 -0.786 1.00 97.94 178 SER A N 1
ATOM 1390 C CA . SER A 1 178 ? -16.353 -2.153 -2.205 1.00 97.94 178 SER A CA 1
ATOM 1391 C C . SER A 1 178 ? -15.102 -1.397 -2.647 1.00 97.94 178 SER A C 1
ATOM 1393 O O . SER A 1 178 ? -14.277 -0.974 -1.832 1.00 97.94 178 SER A O 1
ATOM 1395 N N . VAL A 1 179 ? -14.968 -1.224 -3.961 1.00 97.94 179 VAL A N 1
ATOM 1396 C CA . VAL A 1 179 ? -13.945 -0.376 -4.574 1.00 97.94 179 VAL A CA 1
ATOM 1397 C C . VAL A 1 179 ? -14.632 0.630 -5.487 1.00 97.94 179 VAL A C 1
ATOM 1399 O O . VAL A 1 179 ? -15.419 0.252 -6.356 1.00 97.94 179 VAL A O 1
ATOM 1402 N N . ARG A 1 180 ? -14.320 1.914 -5.311 1.00 95.81 180 ARG A N 1
ATOM 1403 C CA . ARG A 1 180 ? -14.828 3.016 -6.135 1.00 95.81 180 ARG A CA 1
ATOM 1404 C C . ARG A 1 180 ? -13.728 3.541 -7.049 1.00 95.81 180 ARG A C 1
ATOM 1406 O O . ARG A 1 180 ? -12.550 3.503 -6.707 1.00 95.81 180 ARG A O 1
ATOM 1413 N N . ASN A 1 181 ? -14.098 4.008 -8.243 1.00 94.00 181 ASN A N 1
ATOM 1414 C CA . ASN A 1 181 ? -13.154 4.561 -9.225 1.00 94.00 181 ASN A CA 1
ATOM 1415 C C . ASN A 1 181 ? -11.966 3.627 -9.537 1.00 94.00 181 ASN A C 1
ATOM 1417 O O . ASN A 1 181 ? -10.891 4.090 -9.901 1.00 94.00 181 ASN A O 1
ATOM 1421 N N . LYS A 1 182 ? -12.170 2.310 -9.386 1.00 94.38 182 LYS A N 1
ATOM 1422 C CA . LYS A 1 182 ? -11.177 1.235 -9.541 1.00 94.38 182 LYS A CA 1
ATOM 1423 C C . LYS A 1 182 ? -10.023 1.222 -8.526 1.00 94.38 182 LYS A C 1
ATOM 1425 O O . LYS A 1 182 ? -9.327 0.220 -8.480 1.00 94.38 182 LYS A O 1
ATOM 1430 N N . SER A 1 183 ? -9.821 2.247 -7.698 1.00 94.88 183 SER A N 1
ATOM 1431 C CA . SER A 1 183 ? -8.674 2.305 -6.770 1.00 94.88 183 SER A CA 1
ATOM 1432 C C . SER A 1 183 ? -8.967 2.909 -5.392 1.00 94.88 183 SER A C 1
ATOM 1434 O O . SER A 1 183 ? -8.076 2.949 -4.546 1.00 94.88 183 SER A O 1
ATOM 1436 N N . GLU A 1 184 ? -10.175 3.411 -5.138 1.00 97.19 184 GLU A N 1
ATOM 1437 C CA . GLU A 1 184 ? -10.574 3.873 -3.804 1.00 97.19 184 GLU A CA 1
ATOM 1438 C C . GLU A 1 184 ? -11.179 2.706 -3.030 1.00 97.19 184 GLU A C 1
ATOM 1440 O O . GLU A 1 184 ? -12.188 2.137 -3.448 1.00 97.19 184 GLU A O 1
ATOM 1445 N N . ILE A 1 185 ? -10.563 2.342 -1.910 1.00 98.50 185 ILE A N 1
ATOM 1446 C CA . ILE A 1 185 ? -10.986 1.206 -1.093 1.00 98.50 185 ILE A CA 1
ATOM 1447 C C . ILE A 1 185 ? -12.021 1.684 -0.080 1.00 98.50 185 ILE A C 1
ATOM 1449 O O . ILE A 1 185 ? -11.756 2.621 0.672 1.00 98.50 185 ILE A O 1
ATOM 1453 N N . ILE A 1 186 ? -13.177 1.026 -0.032 1.00 98.50 186 ILE A N 1
ATOM 1454 C CA . ILE A 1 186 ? -14.229 1.313 0.944 1.00 98.50 186 ILE A CA 1
ATOM 1455 C C . ILE A 1 186 ? -14.256 0.198 1.992 1.00 98.50 186 ILE A C 1
ATOM 1457 O O . ILE A 1 186 ? -14.372 -0.976 1.640 1.00 98.50 186 ILE A O 1
ATOM 1461 N N . ILE A 1 187 ? -14.171 0.550 3.275 1.00 98.62 187 ILE A N 1
ATOM 1462 C CA . ILE A 1 187 ? -14.255 -0.375 4.421 1.00 98.62 187 ILE A CA 1
ATOM 1463 C C . ILE A 1 187 ? -15.467 -0.044 5.303 1.00 98.62 187 ILE A C 1
ATOM 1465 O O . ILE A 1 187 ? -16.033 1.038 5.198 1.00 98.62 187 ILE A O 1
ATOM 1469 N N . LYS A 1 188 ? -15.875 -0.936 6.210 1.00 98.50 188 LYS A N 1
ATOM 1470 C CA . LYS A 1 188 ? -16.921 -0.594 7.194 1.00 98.50 188 LYS A CA 1
ATOM 1471 C C . LYS A 1 188 ? -16.405 0.429 8.209 1.00 98.50 188 LYS A C 1
ATOM 1473 O O . LYS A 1 188 ? -15.278 0.291 8.693 1.00 98.50 188 LYS A O 1
ATOM 1478 N N . SER A 1 189 ? -17.237 1.387 8.630 1.00 97.69 189 SER A N 1
ATOM 1479 C CA . SER A 1 189 ? -16.892 2.317 9.720 1.00 97.69 189 SER A CA 1
ATOM 1480 C C . SER A 1 189 ? -16.461 1.599 11.008 1.00 97.69 189 SER A C 1
ATOM 1482 O O . SER A 1 189 ? -15.612 2.112 11.732 1.00 97.69 189 SER A O 1
ATOM 1484 N N . ASP A 1 190 ? -17.027 0.431 11.328 1.00 96.88 190 ASP A N 1
ATOM 1485 C CA . ASP A 1 190 ? -16.645 -0.316 12.538 1.00 96.88 190 ASP A CA 1
ATOM 1486 C C . ASP A 1 190 ? -15.246 -0.925 12.438 1.00 96.88 190 ASP A C 1
ATOM 1488 O O . ASP A 1 190 ? -14.484 -0.893 13.405 1.00 96.88 190 ASP A O 1
ATOM 1492 N N . ASP A 1 191 ? -14.865 -1.388 11.251 1.00 97.31 191 ASP A N 1
ATOM 1493 C CA . ASP A 1 191 ? -13.510 -1.857 10.984 1.00 97.31 191 ASP A CA 1
ATOM 1494 C C . ASP A 1 191 ? -12.504 -0.703 11.010 1.00 97.31 191 ASP A C 1
ATOM 1496 O O . ASP A 1 191 ? -11.407 -0.841 11.555 1.00 97.31 191 ASP A O 1
ATOM 1500 N N . ALA A 1 192 ? -12.904 0.477 10.527 1.00 97.00 192 ALA A N 1
ATOM 1501 C CA . ALA A 1 192 ? -12.075 1.675 10.583 1.00 97.00 192 ALA A CA 1
ATOM 1502 C C . ALA A 1 192 ? -11.676 2.068 12.019 1.00 97.00 192 ALA A C 1
ATOM 1504 O O . ALA A 1 192 ? -10.593 2.618 12.224 1.00 97.00 192 ALA A O 1
ATOM 1505 N N . LYS A 1 193 ? -12.505 1.761 13.030 1.00 95.75 193 LYS A N 1
ATOM 1506 C CA . LYS A 1 193 ? -12.197 2.019 14.453 1.00 95.75 193 LYS A CA 1
ATOM 1507 C C . LYS A 1 193 ? -11.074 1.132 14.994 1.00 95.75 193 LYS A C 1
ATOM 1509 O O . LYS A 1 193 ? -10.433 1.497 15.976 1.00 95.75 193 LYS A O 1
ATOM 1514 N N . ARG A 1 194 ? -10.832 -0.025 14.373 1.00 95.06 194 ARG A N 1
ATOM 1515 C CA . ARG A 1 194 ? -9.797 -0.988 14.784 1.00 95.06 194 ARG A CA 1
ATOM 1516 C C . ARG A 1 194 ? -8.407 -0.598 14.283 1.00 95.06 194 ARG A C 1
ATOM 1518 O O . ARG A 1 194 ? -7.419 -1.177 14.723 1.00 95.06 194 ARG A O 1
ATOM 1525 N N . ILE A 1 195 ? -8.326 0.361 13.362 1.00 95.75 195 ILE A N 1
ATOM 1526 C CA . ILE A 1 195 ? -7.076 0.780 12.735 1.00 95.75 195 ILE A CA 1
ATOM 1527 C C . ILE A 1 195 ? -6.290 1.706 13.667 1.00 95.75 195 ILE A C 1
ATOM 1529 O O . ILE A 1 195 ? -6.767 2.773 14.060 1.00 95.75 195 ILE A O 1
ATOM 1533 N N . ASN A 1 196 ? -5.039 1.337 13.949 1.00 95.44 196 ASN A N 1
ATOM 1534 C CA . ASN A 1 196 ? -4.069 2.251 14.539 1.00 95.44 196 ASN A CA 1
ATOM 1535 C C . ASN A 1 196 ? -3.580 3.247 13.485 1.00 95.44 196 ASN A C 1
ATOM 1537 O O . ASN A 1 196 ? -2.782 2.900 12.615 1.00 95.44 196 ASN A O 1
ATOM 1541 N N . ARG A 1 197 ? -4.039 4.495 13.562 1.00 94.88 197 ARG A N 1
ATOM 1542 C CA . ARG A 1 197 ? -3.696 5.517 12.563 1.00 94.88 197 ARG A CA 1
ATOM 1543 C C . ARG A 1 197 ? -2.231 5.957 12.612 1.00 94.88 197 ARG A C 1
ATOM 1545 O O . ARG A 1 197 ? -1.738 6.485 11.622 1.00 94.88 197 ARG A O 1
ATOM 1552 N N . GLU A 1 198 ? -1.505 5.691 13.699 1.00 95.19 198 GLU A N 1
ATOM 1553 C CA . GLU A 1 198 ? -0.061 5.966 13.758 1.00 95.19 198 GLU A CA 1
ATOM 1554 C C . GLU A 1 198 ? 0.737 5.090 12.776 1.00 95.19 198 GLU A C 1
ATOM 1556 O O . GLU A 1 198 ? 1.785 5.504 12.283 1.00 95.19 198 GLU A O 1
ATOM 1561 N N . LEU A 1 199 ? 0.203 3.921 12.396 1.00 95.69 199 LEU A N 1
ATOM 1562 C CA . LEU A 1 199 ? 0.813 3.029 11.402 1.00 95.69 199 LEU A CA 1
ATOM 1563 C C . LEU A 1 199 ? 0.804 3.605 9.977 1.00 95.69 199 LEU A C 1
ATOM 1565 O O . LEU A 1 199 ? 1.547 3.130 9.117 1.00 95.69 199 LEU A O 1
ATOM 1569 N N . PHE A 1 200 ? -0.003 4.639 9.716 1.00 96.06 200 PHE A N 1
ATOM 1570 C CA . PHE A 1 200 ? 0.009 5.353 8.438 1.00 96.06 200 PHE A CA 1
ATOM 1571 C C . PHE A 1 200 ? 1.325 6.098 8.227 1.00 96.06 200 PHE A C 1
ATOM 1573 O O . PHE A 1 200 ? 1.905 6.034 7.144 1.00 96.06 200 PHE A O 1
ATOM 1580 N N . LYS A 1 201 ? 1.842 6.728 9.287 1.00 95.31 201 LYS A N 1
ATOM 1581 C CA . LYS A 1 201 ? 3.094 7.494 9.254 1.00 95.31 201 LYS A CA 1
ATOM 1582 C C . LYS A 1 201 ? 4.301 6.599 8.999 1.00 95.31 201 LYS A C 1
ATOM 1584 O O . LYS A 1 201 ? 5.250 7.023 8.363 1.00 95.31 201 LYS A O 1
ATOM 1589 N N . THR A 1 202 ? 4.253 5.352 9.458 1.00 94.56 202 THR A N 1
ATOM 1590 C CA . THR A 1 202 ? 5.340 4.376 9.295 1.00 94.56 202 THR A CA 1
ATOM 1591 C C . THR A 1 202 ? 5.170 3.477 8.067 1.00 94.56 202 THR A C 1
ATOM 1593 O O . THR A 1 202 ? 5.982 2.577 7.850 1.00 94.56 202 THR A O 1
ATOM 1596 N N . GLY A 1 203 ? 4.122 3.691 7.259 1.00 94.06 203 GLY A N 1
ATOM 1597 C CA . GLY A 1 203 ? 3.859 2.909 6.049 1.00 94.06 203 GLY A CA 1
ATOM 1598 C C . GLY A 1 203 ? 3.585 1.432 6.333 1.00 94.06 203 GLY A C 1
ATOM 1599 O O . GLY A 1 203 ? 3.812 0.574 5.483 1.00 94.06 203 GLY A O 1
ATOM 1600 N N . LYS A 1 204 ? 3.109 1.072 7.524 1.00 96.81 204 LYS A N 1
ATOM 1601 C CA . LYS A 1 204 ? 2.869 -0.326 7.914 1.00 96.81 204 LYS A CA 1
ATOM 1602 C C . LYS A 1 204 ? 1.532 -0.832 7.353 1.00 96.81 204 LYS A C 1
ATOM 1604 O O . LYS A 1 204 ? 0.689 -1.338 8.085 1.00 96.81 204 LYS A O 1
ATOM 1609 N N . ILE A 1 205 ? 1.334 -0.667 6.043 1.00 97.75 205 ILE A N 1
ATOM 1610 C CA . ILE A 1 205 ? 0.107 -0.986 5.306 1.00 97.75 205 ILE A CA 1
ATOM 1611 C C . ILE A 1 205 ? 0.425 -1.970 4.176 1.00 97.75 205 ILE A C 1
ATOM 1613 O O . ILE A 1 205 ? 1.249 -1.697 3.299 1.00 97.75 205 ILE A O 1
ATOM 1617 N N . ALA A 1 206 ? -0.262 -3.103 4.175 1.00 98.25 206 ALA A N 1
ATOM 1618 C CA . ALA A 1 206 ? -0.243 -4.104 3.122 1.00 98.25 206 ALA A CA 1
ATOM 1619 C C . ALA A 1 206 ? -1.630 -4.194 2.475 1.00 98.25 206 ALA A C 1
ATOM 1621 O O . ALA A 1 206 ? -2.640 -4.215 3.176 1.00 98.25 206 ALA A O 1
ATOM 1622 N N . ILE A 1 207 ? -1.686 -4.269 1.147 1.00 98.44 207 ILE A N 1
ATOM 1623 C CA . ILE A 1 207 ? -2.932 -4.449 0.396 1.00 98.44 207 ILE A CA 1
ATOM 1624 C C . ILE A 1 207 ? -2.876 -5.803 -0.302 1.00 98.44 207 ILE A C 1
ATOM 1626 O O . ILE A 1 207 ? -1.952 -6.080 -1.066 1.00 98.44 207 ILE A O 1
ATOM 1630 N N . VAL A 1 208 ? -3.857 -6.653 -0.024 1.00 98.44 208 VAL A N 1
ATOM 1631 C CA . VAL A 1 208 ? -3.961 -7.982 -0.623 1.00 98.44 208 VAL A CA 1
ATOM 1632 C C . VAL A 1 208 ? -4.876 -7.910 -1.836 1.00 98.44 208 VAL A C 1
ATOM 1634 O O . VAL A 1 208 ? -6.044 -7.553 -1.697 1.00 98.44 208 VAL A O 1
ATOM 1637 N N . VAL A 1 209 ? -4.336 -8.257 -3.000 1.00 97.00 209 VAL A N 1
ATOM 1638 C CA . VAL A 1 209 ? -4.994 -8.198 -4.313 1.00 97.00 209 VAL A CA 1
ATOM 1639 C C . VAL A 1 209 ? -5.156 -9.597 -4.912 1.00 97.00 209 VAL A C 1
ATOM 1641 O O . VAL A 1 209 ? -4.652 -10.581 -4.357 1.00 97.00 209 VAL A O 1
ATOM 1644 N N . ASP A 1 210 ? -5.914 -9.679 -6.005 1.00 89.19 210 ASP A N 1
ATOM 1645 C CA . ASP A 1 210 ? -6.057 -10.898 -6.809 1.00 89.19 210 ASP A CA 1
ATOM 1646 C C . ASP A 1 210 ? -4.813 -11.192 -7.659 1.00 89.19 210 ASP A C 1
ATOM 1648 O O . ASP A 1 210 ? -4.151 -10.229 -8.115 1.00 89.19 210 ASP A O 1
#

Foldseek 3Di:
DDPDDVVLVVQVVVQQVPWDFPDWDADPVRDIDTHTDHDCFASVLQSVLVVCVVPPDPPDPPPPDDDDDDDDDDDDDDDDDDDDDDDDDDDDDDDPDDPDPQPLVPFQAEEEEEEPALADDDLWFWEAEPVRHTLDTLVLEAVVCSNGSLLEEEDQDPVVLCPDPLGHDGYDYFYFPHDPPRGHTYGHPVSSSSHDSVSSHVSSYYYHYD

Secondary structure (DSSP, 8-state):
-----HHHHHHHHHHHHTPPEEEEEE-TTS-EEEEE----TTHHHHHHHHHHHHHS-----------------------------------------------GGG-SEEEEE-TTS-PPP-SS-EEEETT--EEE-GGGS-HHHHHHT-S-EEESSHHHHHTSTTT-SSEEEEEEEEEETTTEEEE-HHHHTT--THHHHTT-EEEE--

Sequence (210 aa):
MMQSVPEVKTTVEGIIKGMKRIDTKYYSDGGVDVIVQVDLEGMMASTVAKEVVKKAPAEKKEEPAAVKPDTNVKKEEPKKEEKKEEKKVEAKKEEKKEEKKVESADTTGIIINVKGHSYQPVMFPRILDDKNNEIFALEKADQSLVNEGKVVSYYLNENAAKNSDRVKDRPVVINAVSVRNKSEIIIKSDDAKRINRELFKTGKIAIVVD

Radius of gyration: 26.54 Å; chains: 1; bounding box: 70×50×78 Å